Protein AF-A0A7W1KXT6-F1 (afdb_monomer)

pLDDT: mean 88.24, std 9.86, range [53.06, 98.06]

Nearest PDB structures (foldseek):
  8eja-assembly1_B  TM=3.118E-01  e=6.419E+00  synthetic construct
  5i32-assembly1_A  TM=3.032E-01  e=9.026E+00  Arabidopsis thaliana

Foldseek 3Di:
DDPVVVLVCLLVDDLLVLLQQLLVCVVVVVVVSNVSNLVSADAPDPRDGPNVVLSVLLVVVVVVLLVLLVVLLVQLVVQCVVCVPDDDGDVSSLLSLQSNLLSLVLNQVVCVVSNHDSDPPCVVCVVVHHSVVVVVSNVVSVVRHDDLVSSQVVCCVPPVDNPDDGSLRSSVVSCVSSVHDDD

Secondary structure (DSSP, 8-state):
--HHHHHTTGGGS-HHHHHHHHHHHHHTT-HHHHHHHHHHS-BSSSS-BTTHHHHHHHHHHHHHHHHHHHHHHHHHHHHHHH-TTSSS--HHHHHHHHHHHHHHHHHHHHHHHTT--S-SHHHHHHHHS-HHHHHHHHHHHHHHPPPHHHHHHHHHHHHS---PPPHHHHHHHHHHHTTPPP-

Solvent-accessible surface area (backbone atoms only — not comparable to full-atom values): 10170 Å² total; per-residue (Å²): 133,65,67,76,69,58,60,68,49,51,58,74,47,54,60,57,57,47,42,21,50,42,54,56,23,59,74,70,67,36,62,69,55,38,52,50,48,55,71,40,39,64,58,79,53,101,83,44,39,65,37,49,65,58,51,52,50,52,50,54,50,52,52,52,52,51,53,52,40,50,50,25,54,50,50,23,55,52,45,54,65,76,46,78,88,51,96,67,81,48,70,70,22,24,43,25,20,27,54,31,47,38,60,52,51,23,52,38,54,55,22,59,77,48,57,37,70,81,59,67,57,50,63,53,27,57,74,78,50,57,44,66,57,53,54,54,46,52,55,52,30,64,74,56,30,42,53,74,67,53,44,40,52,50,38,35,73,76,69,74,44,70,91,66,81,49,52,66,53,50,34,48,49,54,31,58,76,68,71,46,85,88,129

Structure (mmCIF, N/CA/C/O backbone):
data_AF-A0A7W1KXT6-F1
#
_entry.id   AF-A0A7W1KXT6-F1
#
loop_
_atom_site.group_PDB
_atom_site.id
_atom_site.type_symbol
_atom_site.label_atom_id
_atom_site.label_alt_id
_atom_site.label_comp_id
_atom_site.label_asym_id
_atom_site.label_entity_id
_atom_site.label_seq_id
_atom_site.pdbx_PDB_ins_code
_atom_site.Cartn_x
_atom_site.Cartn_y
_atom_site.Cartn_z
_atom_site.occupancy
_atom_site.B_iso_or_equiv
_atom_site.auth_seq_id
_atom_site.auth_comp_id
_atom_site.auth_asym_id
_atom_site.auth_atom_id
_atom_site.pdbx_PDB_model_num
ATOM 1 N N . MET A 1 1 ? -29.749 -11.080 12.249 1.00 53.06 1 MET A N 1
ATOM 2 C CA . MET A 1 1 ? -28.621 -11.152 13.207 1.00 53.06 1 MET A CA 1
ATOM 3 C C . MET A 1 1 ? -28.725 -9.949 14.143 1.00 53.06 1 MET A C 1
ATOM 5 O O . MET A 1 1 ? -28.995 -8.861 13.655 1.00 53.06 1 MET A O 1
ATOM 9 N N . ASN A 1 2 ? -28.657 -10.128 15.466 1.00 71.50 2 ASN A N 1
ATOM 10 C CA . ASN A 1 2 ? -28.937 -9.049 16.426 1.00 71.50 2 ASN A CA 1
ATOM 11 C C . ASN A 1 2 ? -27.693 -8.159 16.611 1.00 71.50 2 ASN A C 1
ATOM 13 O O . ASN A 1 2 ? -26.743 -8.567 17.268 1.00 71.50 2 ASN A O 1
ATOM 17 N N . LEU A 1 3 ? -27.696 -6.944 16.051 1.00 65.75 3 LEU A N 1
ATOM 18 C CA . LEU A 1 3 ? -26.563 -6.002 16.119 1.00 65.75 3 LEU A CA 1
ATOM 19 C C . LEU A 1 3 ? -26.078 -5.747 17.558 1.00 65.75 3 LEU A C 1
ATOM 21 O O . LEU A 1 3 ? -24.879 -5.656 17.808 1.00 65.75 3 LEU A O 1
ATOM 25 N N . LYS A 1 4 ? -26.996 -5.743 18.533 1.00 69.31 4 LYS A N 1
ATOM 26 C CA . LYS A 1 4 ? -26.660 -5.548 19.951 1.00 69.31 4 LYS A CA 1
ATOM 27 C C . LYS A 1 4 ? -25.867 -6.709 20.556 1.00 69.31 4 LYS A C 1
ATOM 29 O O . LYS A 1 4 ? -25.193 -6.504 21.560 1.00 69.31 4 LYS A O 1
ATOM 34 N N . SER A 1 5 ? -25.960 -7.927 20.009 1.00 71.31 5 SER A N 1
ATOM 35 C CA . SER A 1 5 ? -25.165 -9.058 20.508 1.00 71.31 5 SER A CA 1
ATOM 36 C C . SER A 1 5 ? -23.729 -9.022 19.991 1.00 71.31 5 SER A C 1
ATOM 38 O O . SER A 1 5 ? -22.839 -9.470 20.698 1.00 71.31 5 SER A O 1
ATOM 40 N N . ILE A 1 6 ? -23.503 -8.464 18.797 1.00 74.31 6 ILE A N 1
ATOM 41 C CA . ILE A 1 6 ? -22.170 -8.336 18.187 1.00 74.31 6 ILE A CA 1
ATOM 42 C C . ILE A 1 6 ? -21.360 -7.242 18.895 1.00 74.31 6 ILE A C 1
ATOM 44 O O . ILE A 1 6 ? -20.210 -7.464 19.260 1.00 74.31 6 ILE A O 1
ATOM 48 N N . GLN A 1 7 ? -21.986 -6.094 19.175 1.00 78.75 7 GLN A N 1
ATOM 49 C CA . GLN A 1 7 ? -21.327 -4.938 19.800 1.00 78.75 7 GLN A CA 1
ATOM 50 C C . GLN A 1 7 ? -20.737 -5.234 21.188 1.00 78.75 7 GLN A C 1
ATOM 52 O O . GLN A 1 7 ? -19.751 -4.618 21.585 1.00 78.75 7 GLN A O 1
ATOM 57 N N . LYS A 1 8 ? -21.300 -6.204 21.922 1.00 79.19 8 LYS A N 1
ATOM 58 C CA . LYS A 1 8 ? -20.783 -6.629 23.235 1.00 79.19 8 LYS A CA 1
ATOM 59 C C . LYS A 1 8 ? -19.378 -7.226 23.167 1.00 79.19 8 LYS A C 1
ATOM 61 O O . LYS A 1 8 ? -18.686 -7.220 24.178 1.00 79.19 8 LYS A O 1
ATOM 66 N N . ASN A 1 9 ? -18.967 -7.716 22.001 1.00 89.69 9 ASN A N 1
ATOM 67 C CA . ASN A 1 9 ? -17.681 -8.382 21.831 1.00 89.69 9 ASN A CA 1
ATOM 68 C C . ASN A 1 9 ? -16.560 -7.407 21.439 1.00 89.69 9 ASN A C 1
ATOM 70 O O . ASN A 1 9 ? -15.394 -7.775 21.516 1.00 89.69 9 ASN A O 1
ATOM 74 N N . TYR A 1 10 ? -16.865 -6.156 21.066 1.00 91.94 10 TYR A N 1
ATOM 75 C CA . TYR A 1 10 ? -15.841 -5.191 20.634 1.00 91.94 10 TYR A CA 1
ATOM 76 C C . TYR A 1 10 ? -14.813 -4.854 21.727 1.00 91.94 10 TYR A C 1
ATOM 78 O O . TYR A 1 10 ? -13.651 -4.583 21.425 1.00 91.94 10 TYR A O 1
ATOM 86 N N . SER A 1 11 ? -15.213 -4.919 22.998 1.00 89.88 11 SER A N 1
ATOM 87 C CA . SER A 1 11 ? -14.313 -4.717 24.139 1.00 89.88 11 SER A CA 1
ATOM 88 C C . SER A 1 11 ? -13.326 -5.870 24.349 1.00 89.88 11 SER A C 1
ATOM 90 O O . SER A 1 11 ? -12.316 -5.684 25.020 1.00 89.88 11 SER A O 1
ATOM 92 N N . GLN A 1 12 ? -13.603 -7.049 23.783 1.00 93.44 12 GLN A N 1
ATOM 93 C CA . GLN A 1 12 ? -12.743 -8.235 23.870 1.00 93.44 12 GLN A CA 1
ATOM 94 C C . GLN A 1 12 ? -11.712 -8.303 22.742 1.00 93.44 12 GLN A C 1
ATOM 96 O O . GLN A 1 12 ? -10.770 -9.085 22.826 1.00 93.44 12 GLN A O 1
ATOM 101 N N . LEU A 1 13 ? -11.896 -7.498 21.695 1.00 94.25 13 LEU A N 1
ATOM 102 C CA . LEU A 1 13 ? -10.959 -7.417 20.584 1.00 94.25 13 LEU A CA 1
ATOM 103 C C .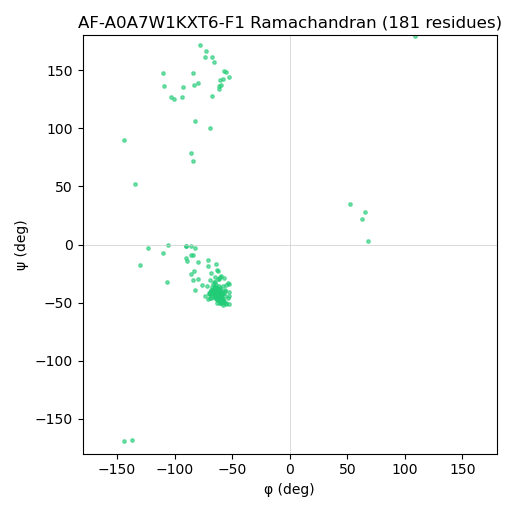 LEU A 1 13 ? -9.616 -6.838 21.049 1.00 94.25 13 LEU A C 1
ATOM 105 O O . LEU A 1 13 ? -9.519 -6.109 22.039 1.00 94.25 13 LEU A O 1
ATOM 109 N N . THR A 1 14 ? -8.560 -7.127 20.311 1.00 93.94 14 THR A N 1
ATOM 110 C CA . THR A 1 14 ? -7.288 -6.412 20.410 1.00 93.94 14 THR A CA 1
ATOM 111 C C . THR A 1 14 ? -7.409 -5.015 19.790 1.00 93.94 14 THR A C 1
ATOM 113 O O . THR A 1 14 ? -8.359 -4.706 19.065 1.00 93.94 14 THR A O 1
ATOM 116 N N . MET A 1 15 ? -6.428 -4.149 20.056 1.00 93.81 15 MET A N 1
ATOM 117 C CA . MET A 1 15 ? -6.360 -2.816 19.444 1.00 93.81 15 MET A CA 1
ATOM 118 C C . MET A 1 15 ? -6.350 -2.895 17.906 1.00 93.81 15 MET A C 1
ATOM 120 O O . MET A 1 15 ? -7.049 -2.125 17.252 1.00 93.81 15 MET A O 1
ATOM 124 N N . LEU A 1 16 ? -5.600 -3.843 17.329 1.00 92.81 16 LEU A N 1
ATOM 125 C CA . LEU A 1 16 ? -5.486 -4.009 15.875 1.00 92.81 16 LEU A CA 1
ATOM 126 C C . LEU A 1 16 ? -6.787 -4.512 15.243 1.00 92.81 16 LEU A C 1
ATOM 128 O O . LEU A 1 16 ? -7.205 -3.994 14.212 1.00 92.81 16 LEU A O 1
ATOM 132 N N . GLU A 1 17 ? -7.474 -5.460 15.882 1.00 94.06 17 GLU A N 1
ATOM 133 C CA . GLU A 1 17 ? -8.778 -5.938 15.405 1.00 94.06 17 GLU A CA 1
ATOM 134 C C . GLU A 1 17 ? -9.835 -4.829 15.443 1.00 94.06 17 GLU A C 1
ATOM 136 O O . GLU A 1 17 ? -10.613 -4.690 14.499 1.00 94.06 17 GLU A O 1
ATOM 141 N N . ARG A 1 18 ? -9.845 -3.994 16.493 1.00 94.56 18 ARG A N 1
ATOM 142 C CA . ARG A 1 18 ? -10.717 -2.809 16.545 1.00 94.56 18 ARG A CA 1
ATOM 143 C C . ARG A 1 18 ? -10.386 -1.802 15.455 1.00 94.56 18 ARG A C 1
ATOM 145 O O . ARG A 1 18 ? -11.305 -1.263 14.846 1.00 94.56 18 ARG A O 1
ATOM 152 N N . LEU A 1 19 ? -9.099 -1.555 15.212 1.00 93.25 19 LEU A N 1
ATOM 153 C CA . LEU A 1 19 ? -8.642 -0.651 14.163 1.00 93.25 19 LEU A CA 1
ATOM 154 C C . LEU A 1 19 ? -9.107 -1.133 12.787 1.00 93.25 19 LEU A C 1
ATOM 156 O O . LEU A 1 19 ? -9.713 -0.362 12.045 1.00 93.25 19 LEU A O 1
ATOM 160 N N . SER A 1 20 ? -8.868 -2.408 12.472 1.00 93.12 20 SER A N 1
ATOM 161 C CA . SER A 1 20 ? -9.343 -3.047 11.244 1.00 93.12 20 SER A CA 1
ATOM 162 C C . SER A 1 20 ? -10.860 -2.902 11.116 1.00 93.12 20 SER A C 1
ATOM 164 O O . SER A 1 20 ? -11.354 -2.390 10.111 1.00 93.12 20 SER A O 1
ATOM 166 N N . LEU A 1 21 ? -11.615 -3.256 12.159 1.00 93.00 21 LEU A N 1
ATOM 167 C CA . LEU A 1 21 ? -13.072 -3.165 12.135 1.00 93.00 21 LEU A CA 1
ATOM 168 C C . LEU A 1 21 ? -13.563 -1.723 11.923 1.00 93.00 21 LEU A C 1
ATOM 170 O O . LEU A 1 21 ? -14.490 -1.503 11.143 1.00 93.00 21 LEU A O 1
ATOM 174 N N . ALA A 1 22 ? -12.920 -0.742 12.563 1.00 92.00 22 ALA A N 1
ATOM 175 C CA . ALA A 1 22 ? -13.219 0.673 12.371 1.00 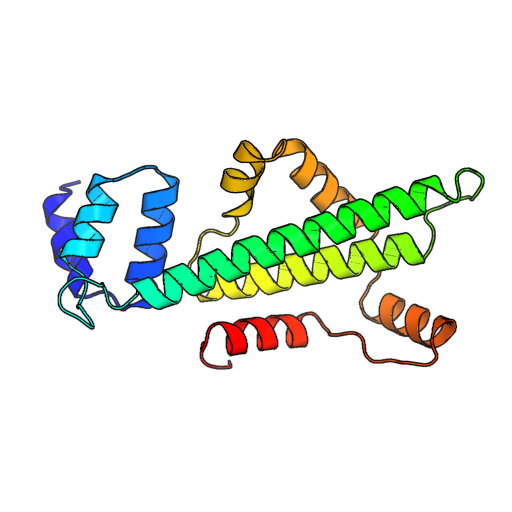92.00 22 ALA A CA 1
ATOM 176 C C . ALA A 1 22 ? -12.940 1.118 10.926 1.00 92.00 22 ALA A C 1
ATOM 178 O O . ALA A 1 22 ? -13.776 1.794 10.328 1.00 92.00 22 ALA A O 1
ATOM 179 N N . ASP A 1 23 ? -11.817 0.696 10.337 1.00 91.06 23 ASP A N 1
ATOM 180 C CA . ASP A 1 23 ? -11.483 0.972 8.935 1.00 91.06 23 ASP A CA 1
ATOM 181 C C . ASP A 1 23 ? -12.542 0.403 7.975 1.00 91.06 23 ASP A C 1
ATOM 183 O O . ASP A 1 23 ? -12.988 1.101 7.060 1.00 91.06 23 ASP A O 1
ATOM 187 N N . HIS A 1 24 ? -13.007 -0.828 8.208 1.00 90.38 24 HIS A N 1
ATOM 188 C CA . HIS A 1 24 ? -14.080 -1.452 7.423 1.00 90.38 24 HIS A CA 1
ATOM 189 C C . HIS A 1 24 ? -15.442 -0.772 7.618 1.00 90.38 24 HIS A C 1
ATOM 191 O O . HIS A 1 24 ? -16.206 -0.656 6.660 1.00 90.38 24 HIS A O 1
ATOM 197 N N . ALA A 1 25 ? -15.761 -0.297 8.823 1.00 91.44 25 ALA A N 1
ATOM 198 C CA . ALA A 1 25 ? -16.999 0.437 9.085 1.00 91.44 25 ALA A CA 1
ATOM 199 C C . ALA A 1 25 ? -17.016 1.802 8.368 1.00 91.44 25 ALA A C 1
ATOM 201 O O . ALA A 1 25 ? -18.026 2.171 7.763 1.00 91.44 25 ALA A O 1
ATOM 202 N N . VAL A 1 26 ? -15.874 2.505 8.337 1.00 88.62 26 VAL A N 1
ATOM 203 C CA . VAL A 1 26 ? -15.682 3.738 7.545 1.00 88.62 26 VAL A CA 1
ATOM 204 C C . VAL A 1 26 ? -15.921 3.483 6.055 1.00 88.62 26 VAL A C 1
ATOM 206 O O . VAL A 1 26 ? -16.580 4.285 5.398 1.00 88.62 26 VAL A O 1
ATOM 209 N N . ALA A 1 27 ? -15.469 2.343 5.522 1.00 84.69 27 ALA A N 1
ATOM 210 C CA . ALA A 1 27 ? -15.723 1.941 4.131 1.00 84.69 27 ALA A CA 1
ATOM 211 C C . ALA A 1 27 ? -17.200 1.975 3.747 1.00 84.69 27 ALA A C 1
ATOM 213 O O . ALA A 1 27 ? -17.569 2.405 2.657 1.00 84.69 27 ALA A O 1
ATOM 214 N N . ARG A 1 28 ? -18.028 1.455 4.654 1.00 88.81 28 ARG A N 1
ATOM 215 C CA . ARG A 1 28 ? -19.461 1.252 4.455 1.00 88.81 28 ARG A CA 1
ATOM 216 C C . ARG A 1 28 ? -20.277 2.496 4.797 1.00 88.81 28 ARG A C 1
ATOM 218 O O . ARG A 1 28 ? -21.496 2.454 4.665 1.00 88.81 28 ARG A O 1
ATOM 225 N N . ASN A 1 29 ? -19.626 3.574 5.245 1.00 88.50 29 ASN A N 1
ATOM 226 C CA . ASN A 1 29 ? -20.272 4.724 5.873 1.00 88.50 29 ASN A CA 1
ATOM 227 C C . ASN A 1 29 ? -21.195 4.308 7.042 1.00 88.50 29 ASN A C 1
ATOM 229 O O . ASN A 1 29 ? -22.240 4.918 7.264 1.00 88.50 29 ASN A O 1
ATOM 233 N N . ASP A 1 30 ? -20.831 3.259 7.793 1.00 92.62 30 ASP A N 1
ATOM 234 C CA . ASP A 1 30 ? -21.614 2.794 8.944 1.00 92.62 30 ASP A CA 1
ATOM 235 C C . ASP A 1 30 ? -21.223 3.570 10.207 1.00 92.62 30 ASP A C 1
ATOM 237 O O . ASP A 1 30 ? -20.485 3.100 11.076 1.00 92.62 30 ASP A O 1
ATOM 241 N N . GLU A 1 31 ? -21.737 4.794 10.323 1.00 94.31 31 GLU A N 1
ATOM 242 C CA . GLU A 1 31 ? -21.498 5.635 11.500 1.00 94.31 31 GLU A CA 1
ATOM 243 C C . GLU A 1 31 ? -21.942 4.980 12.813 1.00 94.31 31 GLU A C 1
ATOM 245 O O . GLU A 1 31 ? -21.418 5.298 13.884 1.00 94.31 31 GLU A O 1
ATOM 250 N N . SER A 1 32 ? -22.951 4.107 12.757 1.00 93.62 32 SER A N 1
ATOM 251 C CA . SER A 1 32 ? -23.482 3.448 13.946 1.00 93.62 32 SER A CA 1
ATOM 252 C C . SER A 1 32 ? -22.479 2.444 14.506 1.00 93.62 32 SER A C 1
ATOM 254 O O . SER A 1 32 ? -22.238 2.425 15.716 1.00 93.62 32 SER A O 1
ATOM 256 N N . GLU A 1 33 ? -21.836 1.680 13.626 1.00 93.62 33 GLU A N 1
ATOM 257 C CA . GLU A 1 33 ? -20.779 0.744 13.974 1.00 93.62 33 GLU A CA 1
ATOM 258 C C . GLU A 1 33 ? -19.511 1.479 14.416 1.00 93.62 33 GLU A C 1
ATOM 260 O O . GLU A 1 33 ? -18.961 1.143 15.463 1.00 93.62 33 GLU A O 1
ATOM 265 N N . ILE A 1 34 ? -19.115 2.553 13.721 1.00 92.25 34 ILE A N 1
ATOM 266 C CA . ILE A 1 34 ? -17.979 3.398 14.131 1.00 92.25 34 ILE A CA 1
ATOM 267 C C . ILE A 1 34 ? -18.177 3.909 15.564 1.00 92.25 34 ILE A C 1
ATOM 269 O O . ILE A 1 34 ? -17.298 3.744 16.413 1.00 92.25 34 ILE A O 1
ATOM 273 N N . ARG A 1 35 ? -19.349 4.485 15.872 1.00 93.19 35 ARG A N 1
ATOM 274 C CA . ARG A 1 35 ? -19.668 4.973 17.225 1.00 93.19 35 ARG A CA 1
ATOM 275 C C . ARG A 1 35 ? -19.648 3.848 18.259 1.00 93.19 35 ARG A C 1
ATOM 277 O O . ARG A 1 35 ? -19.165 4.063 19.370 1.00 93.19 35 ARG A O 1
ATOM 284 N N . ALA A 1 36 ? -20.146 2.662 17.911 1.00 93.56 36 ALA A N 1
ATOM 285 C CA . ALA A 1 36 ? -20.142 1.508 18.806 1.00 93.56 36 ALA A CA 1
ATOM 286 C C . ALA A 1 36 ? -18.719 1.003 19.101 1.00 93.56 36 ALA A C 1
ATOM 288 O O . ALA A 1 36 ? -18.410 0.713 20.256 1.00 93.56 36 ALA A O 1
ATOM 289 N N . ILE A 1 37 ? -17.844 0.951 18.092 1.00 94.38 37 ILE A N 1
ATOM 290 C CA . ILE A 1 37 ? -16.434 0.574 18.257 1.00 94.38 37 ILE A CA 1
ATOM 291 C C . ILE A 1 37 ? -15.725 1.591 19.151 1.00 94.38 37 ILE A C 1
ATOM 293 O O . ILE A 1 37 ? -15.135 1.202 20.157 1.00 94.38 37 ILE A O 1
ATOM 297 N N . ILE A 1 38 ? -15.851 2.889 18.855 1.00 92.56 38 ILE A N 1
ATOM 298 C CA . ILE A 1 38 ? -15.253 3.971 19.656 1.00 92.56 38 ILE A CA 1
ATOM 299 C C . ILE A 1 38 ? -15.715 3.891 21.117 1.00 92.56 38 ILE A C 1
ATOM 301 O O . ILE A 1 38 ? -14.901 4.015 22.031 1.00 92.56 38 ILE A O 1
ATOM 305 N N . ALA A 1 39 ? -17.009 3.659 21.355 1.00 92.00 39 ALA A N 1
ATOM 306 C CA . ALA A 1 39 ? -17.562 3.561 22.703 1.00 92.00 39 ALA A CA 1
ATOM 307 C C . ALA A 1 39 ? -17.061 2.330 23.477 1.00 92.00 39 ALA A C 1
ATOM 309 O O . ALA A 1 39 ? -16.891 2.410 24.693 1.00 92.00 39 ALA A O 1
ATOM 310 N N . ALA A 1 40 ? -16.829 1.209 22.789 1.00 92.75 40 ALA A N 1
ATOM 311 C CA . ALA A 1 40 ? -16.359 -0.040 23.388 1.00 92.75 40 ALA A CA 1
ATOM 312 C C . ALA A 1 40 ? -14.829 -0.125 23.537 1.00 92.75 40 ALA A C 1
ATOM 314 O O . ALA A 1 40 ? -14.328 -1.061 24.162 1.00 92.75 40 ALA A O 1
ATOM 315 N N . SER A 1 41 ? -14.089 0.819 22.954 1.00 93.56 41 SER A N 1
ATOM 316 C CA . SER A 1 41 ? -12.627 0.798 22.941 1.00 93.56 41 SER A CA 1
ATOM 317 C C . SER A 1 41 ? -12.035 1.286 24.264 1.00 93.56 41 SER A C 1
ATOM 319 O O . SER A 1 41 ? -12.507 2.291 24.808 1.00 93.56 41 SER A O 1
ATOM 321 N N . PRO A 1 42 ? -10.968 0.639 24.770 1.00 93.12 42 PRO A N 1
ATOM 322 C CA . PRO A 1 42 ? -10.142 1.205 25.826 1.00 93.12 42 PRO A CA 1
ATOM 323 C C . PRO A 1 42 ? -9.667 2.604 25.436 1.00 93.12 42 PRO A C 1
ATOM 325 O O . PRO A 1 42 ? -9.389 2.870 24.265 1.00 93.12 42 PRO A O 1
ATOM 328 N N . ARG A 1 43 ? -9.572 3.502 26.416 1.00 92.94 43 ARG A N 1
ATOM 329 C CA . ARG A 1 43 ? -9.101 4.868 26.184 1.00 92.94 43 ARG A CA 1
ATOM 330 C C . ARG A 1 43 ? -7.723 5.069 26.788 1.00 92.94 43 ARG A C 1
ATOM 332 O O . ARG A 1 43 ? -7.485 4.665 27.923 1.00 92.94 43 ARG A O 1
ATOM 339 N N . VAL A 1 44 ? -6.843 5.728 26.041 1.00 89.31 44 VAL A N 1
ATOM 340 C CA . VAL A 1 44 ? -5.505 6.120 26.521 1.00 89.31 44 VAL A CA 1
ATOM 341 C C . VAL A 1 44 ? -5.563 7.462 27.258 1.00 89.31 44 VAL A C 1
ATOM 343 O O . VAL A 1 44 ? -4.762 7.724 28.150 1.00 89.31 44 VAL A O 1
ATOM 346 N N . CYS A 1 45 ? -6.554 8.299 26.941 1.00 88.12 45 CYS A N 1
ATOM 347 C CA . CYS A 1 45 ? -6.845 9.545 27.647 1.00 88.12 45 CYS A CA 1
ATOM 348 C C . CYS A 1 45 ? -8.361 9.707 27.861 1.00 88.12 45 CYS A C 1
ATOM 350 O O . CYS A 1 45 ? -9.129 8.770 27.659 1.00 88.12 45 CYS A O 1
ATOM 352 N N . TYR A 1 46 ? -8.832 10.886 28.276 1.00 84.25 46 TYR A N 1
ATOM 353 C CA . TYR A 1 46 ? -10.254 11.072 28.597 1.00 84.25 46 TYR A CA 1
ATOM 354 C C . TYR A 1 46 ? -11.198 10.806 27.400 1.00 84.25 46 TYR A C 1
ATOM 356 O O . TYR A 1 46 ? -12.344 10.394 27.604 1.00 84.25 46 TYR A O 1
ATOM 364 N N . SER A 1 47 ? -10.730 11.006 26.163 1.00 84.50 47 SER A N 1
ATOM 365 C CA . SER A 1 47 ? -11.567 11.011 24.953 1.00 84.50 47 SER A CA 1
ATOM 366 C C . SER A 1 47 ? -11.073 10.133 23.803 1.00 84.50 47 SER A C 1
ATOM 368 O O . SER A 1 47 ? -11.876 9.822 22.926 1.00 84.50 47 SER A O 1
ATOM 370 N N . GLN A 1 48 ? -9.806 9.714 23.787 1.00 89.62 48 GLN A N 1
ATOM 371 C CA . GLN A 1 48 ? -9.226 9.026 22.630 1.00 89.62 48 GLN A CA 1
ATOM 372 C C . GLN A 1 48 ? -9.163 7.505 22.833 1.00 89.62 48 GLN A C 1
ATOM 374 O O . GLN A 1 48 ? -8.562 7.052 23.816 1.00 89.62 48 GLN A O 1
ATOM 379 N N . PRO A 1 49 ? -9.748 6.716 21.908 1.00 92.06 49 PRO A N 1
ATOM 380 C CA . PRO A 1 49 ? -9.524 5.277 21.821 1.00 92.06 49 PRO A CA 1
ATOM 381 C C . PRO A 1 49 ? -8.044 4.929 21.650 1.00 92.06 49 PRO A C 1
ATOM 383 O O . PRO A 1 49 ? -7.293 5.669 21.015 1.00 92.06 49 PRO A O 1
ATOM 386 N N . ASP A 1 50 ? -7.649 3.772 22.166 1.00 91.00 50 ASP A N 1
ATOM 387 C CA . ASP A 1 50 ? -6.291 3.228 22.087 1.00 91.00 50 ASP A CA 1
ATOM 388 C C . ASP A 1 50 ? -5.730 3.106 20.665 1.0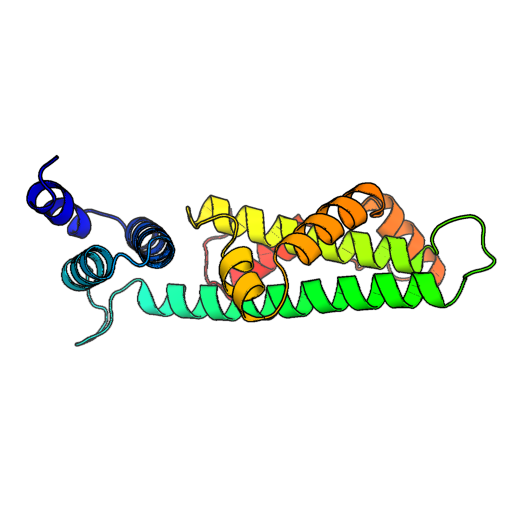0 91.00 50 ASP A C 1
ATOM 390 O O . ASP A 1 50 ? -4.550 3.364 20.442 1.00 91.00 50 ASP A O 1
ATOM 394 N N . TYR A 1 51 ? -6.579 2.789 19.692 1.00 90.00 51 TYR A N 1
ATOM 395 C CA . TYR A 1 51 ? -6.172 2.622 18.300 1.00 90.00 51 TYR A CA 1
ATOM 396 C C . TYR A 1 51 ? -6.086 3.932 17.494 1.00 90.00 51 TYR A C 1
ATOM 398 O O . TYR A 1 51 ? -5.620 3.903 16.353 1.00 90.00 51 TYR A O 1
ATOM 406 N N . LEU A 1 52 ? -6.545 5.072 18.032 1.00 89.25 52 LEU A N 1
ATOM 407 C CA . LEU A 1 52 ? -6.742 6.295 17.240 1.00 89.25 52 LEU A CA 1
ATOM 408 C C . LEU A 1 52 ? -5.427 6.869 16.694 1.00 89.25 52 LEU A C 1
ATOM 410 O O . LEU A 1 52 ? -5.367 7.225 15.523 1.00 89.25 52 LEU A O 1
ATOM 414 N N . VAL A 1 53 ? -4.364 6.896 17.503 1.00 90.31 53 VAL A N 1
ATOM 415 C CA . VAL A 1 53 ? -3.047 7.408 17.075 1.00 90.31 53 VAL A CA 1
ATOM 416 C C . VAL A 1 53 ? -2.484 6.572 15.924 1.00 90.31 53 VAL A C 1
ATOM 418 O O . VAL A 1 53 ? -2.016 7.108 14.922 1.00 90.31 53 VAL A O 1
ATOM 421 N N . LEU A 1 54 ? -2.579 5.242 16.025 1.00 91.19 54 LEU A N 1
ATOM 422 C CA . LEU A 1 54 ? -2.146 4.353 14.949 1.00 91.19 54 LEU A CA 1
ATOM 423 C C . LEU A 1 54 ? -3.005 4.547 13.691 1.00 91.19 54 LEU A C 1
ATOM 425 O O . LEU A 1 54 ? -2.476 4.558 12.583 1.00 91.19 54 LEU A O 1
ATOM 429 N N . PHE A 1 55 ? -4.314 4.752 13.850 1.00 90.44 55 PHE A N 1
ATOM 430 C CA . PHE A 1 55 ? -5.215 5.048 12.738 1.00 90.44 55 PHE A CA 1
ATOM 431 C C . PHE A 1 55 ? -4.845 6.359 12.019 1.00 90.44 55 PHE A C 1
ATOM 433 O O . PHE A 1 55 ? -4.831 6.402 10.788 1.00 90.44 55 PHE A O 1
ATOM 440 N N . GLU A 1 56 ? -4.490 7.416 12.753 1.00 90.19 56 GLU A N 1
ATOM 441 C CA . GLU A 1 56 ? -4.011 8.689 12.192 1.00 90.19 56 GLU A CA 1
ATOM 442 C C . GLU A 1 56 ? -2.677 8.534 11.446 1.00 90.19 56 GLU A C 1
ATOM 444 O O . GLU A 1 56 ? -2.537 9.035 10.325 1.00 90.19 56 GLU A O 1
ATOM 449 N N . ASN A 1 57 ? -1.726 7.784 12.012 1.00 91.44 57 ASN A N 1
ATOM 450 C CA . ASN A 1 57 ? -0.445 7.486 11.365 1.00 91.44 57 ASN A CA 1
ATOM 451 C C . ASN A 1 57 ? -0.639 6.685 10.072 1.00 91.44 57 ASN A C 1
ATOM 453 O O . ASN A 1 57 ? -0.066 7.029 9.039 1.00 91.44 57 ASN A O 1
ATOM 457 N N . ILE A 1 58 ? -1.502 5.664 10.102 1.00 91.25 58 ILE A N 1
ATOM 458 C CA . ILE A 1 58 ? -1.881 4.875 8.924 1.00 91.25 58 ILE A CA 1
ATOM 459 C C . ILE A 1 58 ? -2.484 5.777 7.848 1.00 91.25 58 ILE A C 1
ATOM 461 O O . ILE A 1 58 ? -2.094 5.680 6.688 1.00 91.25 58 ILE A O 1
ATOM 465 N N . ASN A 1 59 ? -3.407 6.674 8.201 1.00 87.75 59 ASN A N 1
ATOM 466 C CA . ASN A 1 59 ? -4.003 7.587 7.225 1.00 87.75 59 ASN A CA 1
ATOM 467 C C . ASN A 1 59 ? -2.985 8.575 6.653 1.00 87.75 59 ASN A C 1
ATOM 469 O O . ASN A 1 59 ? -2.968 8.789 5.443 1.00 87.75 59 ASN A O 1
ATOM 473 N N . SER A 1 60 ? -2.098 9.119 7.484 1.00 89.50 60 SER A N 1
ATOM 474 C CA . SER A 1 60 ? -1.022 10.005 7.025 1.00 89.50 60 SER A CA 1
ATOM 475 C C . SER A 1 60 ? -0.095 9.283 6.046 1.00 89.50 60 SER A C 1
ATOM 477 O O . SER A 1 60 ? 0.170 9.786 4.954 1.00 89.50 60 SER A O 1
ATOM 479 N N . PHE A 1 61 ? 0.319 8.057 6.382 1.00 90.56 61 PHE A N 1
ATOM 480 C CA . PHE A 1 61 ? 1.132 7.229 5.500 1.00 90.56 61 PHE A CA 1
ATOM 481 C C . PHE A 1 61 ? 0.403 6.899 4.191 1.00 90.56 61 PHE A C 1
ATOM 483 O O . PHE A 1 61 ? 0.985 7.034 3.118 1.00 90.56 61 PHE A O 1
ATOM 490 N N . ARG A 1 62 ? -0.887 6.536 4.249 1.00 87.06 62 ARG A N 1
ATOM 491 C CA . ARG A 1 62 ? -1.726 6.290 3.061 1.00 87.06 62 ARG A CA 1
ATOM 492 C C . ARG A 1 62 ? -1.707 7.479 2.099 1.00 87.06 62 ARG A C 1
ATOM 494 O O . ARG A 1 62 ? -1.528 7.273 0.900 1.00 87.06 62 ARG A O 1
ATOM 501 N N . PHE A 1 63 ? -1.861 8.706 2.604 1.00 86.38 63 PHE A N 1
ATOM 502 C CA . PHE A 1 63 ? -1.795 9.915 1.777 1.00 86.38 63 PHE A CA 1
ATOM 503 C C . PHE A 1 63 ? -0.417 10.102 1.139 1.00 86.38 63 PHE A C 1
ATOM 505 O O . PHE A 1 63 ? -0.336 10.319 -0.070 1.00 86.38 63 PHE A O 1
ATOM 512 N N . CYS A 1 64 ? 0.660 9.968 1.916 1.00 90.50 64 CYS A N 1
ATOM 513 C CA . CYS A 1 64 ? 2.023 10.060 1.392 1.00 90.50 64 CYS A CA 1
ATOM 514 C C . CYS A 1 64 ? 2.296 8.994 0.321 1.00 90.50 64 CYS A C 1
ATOM 516 O O . CYS A 1 64 ? 2.785 9.324 -0.757 1.00 90.50 64 CYS A O 1
ATOM 518 N N . ASN A 1 65 ? 1.911 7.739 0.567 1.00 89.81 65 ASN A N 1
ATOM 519 C CA . ASN A 1 65 ? 2.083 6.648 -0.390 1.00 89.81 65 ASN A CA 1
ATOM 520 C C . ASN A 1 65 ? 1.304 6.902 -1.691 1.00 89.81 65 ASN A C 1
ATOM 522 O O . ASN A 1 65 ? 1.817 6.670 -2.785 1.00 89.81 65 ASN A O 1
ATOM 526 N N . LEU A 1 66 ? 0.078 7.429 -1.600 1.00 87.62 66 LEU A N 1
ATOM 527 C CA . LEU A 1 66 ? -0.696 7.801 -2.783 1.00 87.62 66 LEU A CA 1
ATOM 528 C C . LEU A 1 66 ? 0.001 8.901 -3.598 1.00 87.62 66 LEU A C 1
ATOM 530 O O . LEU A 1 66 ? 0.105 8.769 -4.816 1.00 87.62 66 LEU A O 1
ATOM 534 N N . ILE A 1 67 ? 0.509 9.952 -2.945 1.00 90.19 67 ILE A N 1
ATOM 535 C CA . ILE A 1 67 ? 1.264 11.027 -3.611 1.00 90.19 67 ILE A CA 1
ATOM 536 C C . ILE A 1 67 ? 2.499 10.456 -4.317 1.00 90.19 67 ILE A C 1
ATOM 538 O O . ILE A 1 67 ? 2.725 10.744 -5.493 1.00 90.19 67 ILE A O 1
ATOM 542 N N . THR A 1 68 ? 3.262 9.600 -3.636 1.00 92.38 68 THR A N 1
ATOM 543 C CA . THR A 1 68 ? 4.446 8.941 -4.197 1.00 92.38 68 THR A CA 1
ATOM 544 C C . THR A 1 68 ? 4.092 8.117 -5.436 1.00 92.38 68 THR A C 1
ATOM 546 O O . THR A 1 68 ? 4.693 8.298 -6.494 1.00 92.38 68 THR A O 1
ATOM 549 N N . ARG A 1 69 ? 3.051 7.283 -5.367 1.00 91.81 69 ARG A N 1
ATOM 550 C CA . ARG A 1 69 ? 2.588 6.471 -6.504 1.00 91.81 69 ARG A CA 1
ATOM 551 C C . ARG A 1 69 ? 2.126 7.322 -7.688 1.00 91.81 69 ARG A C 1
ATOM 553 O O . ARG A 1 69 ? 2.460 7.010 -8.831 1.00 91.81 69 ARG A O 1
ATOM 560 N N . LEU A 1 70 ? 1.409 8.417 -7.437 1.00 91.31 70 LEU A N 1
ATOM 561 C CA . LEU A 1 70 ? 1.017 9.368 -8.483 1.00 91.31 70 LEU A CA 1
ATOM 562 C C . LEU A 1 70 ? 2.236 10.023 -9.135 1.00 91.31 70 LEU A C 1
ATOM 564 O O . LEU A 1 70 ? 2.265 10.175 -10.355 1.00 91.31 70 LEU A O 1
ATOM 568 N N . SER A 1 71 ? 3.264 10.347 -8.348 1.00 95.12 71 SER A N 1
ATOM 569 C CA . SER A 1 71 ? 4.513 10.903 -8.872 1.00 95.12 71 SER A CA 1
ATOM 570 C C . SER A 1 71 ? 5.202 9.936 -9.841 1.00 95.12 71 SER A C 1
ATOM 572 O O . SER A 1 71 ? 5.634 10.357 -10.914 1.00 95.12 71 SER A O 1
ATOM 574 N N . TYR A 1 72 ? 5.205 8.633 -9.541 1.00 96.25 72 TYR A N 1
ATOM 575 C CA . TYR A 1 72 ? 5.749 7.615 -10.441 1.00 96.25 72 TYR A CA 1
ATOM 576 C C . TYR A 1 72 ? 4.911 7.445 -11.711 1.00 96.25 72 TYR A C 1
ATOM 578 O O . TYR A 1 72 ? 5.475 7.359 -12.799 1.00 96.25 72 TYR A O 1
ATOM 586 N N . ILE A 1 73 ? 3.575 7.481 -11.614 1.00 94.31 73 ILE A N 1
ATOM 587 C CA . ILE A 1 73 ? 2.693 7.479 -12.797 1.00 94.31 73 ILE A CA 1
ATOM 588 C C . ILE A 1 73 ? 2.991 8.683 -13.705 1.00 94.31 73 ILE A C 1
ATOM 590 O O . ILE A 1 73 ? 3.037 8.545 -14.934 1.00 94.31 73 ILE A O 1
ATOM 594 N N . MET A 1 74 ? 3.185 9.865 -13.114 1.00 94.62 74 MET A N 1
ATOM 595 C CA . MET A 1 74 ? 3.525 11.081 -13.853 1.00 94.62 74 MET A CA 1
ATOM 596 C C . MET A 1 74 ? 4.897 10.967 -14.520 1.00 94.62 74 MET A C 1
ATOM 598 O O . MET A 1 74 ? 5.007 11.265 -15.706 1.00 94.62 74 MET A O 1
ATOM 602 N N . GLN A 1 75 ? 5.916 10.492 -13.799 1.00 96.06 75 GLN A N 1
ATOM 603 C CA . GLN A 1 75 ? 7.261 10.269 -14.340 1.00 96.06 75 GLN A CA 1
ATOM 604 C C . GLN A 1 75 ? 7.247 9.267 -15.495 1.00 96.06 75 GLN A C 1
ATOM 606 O O . GLN A 1 75 ? 7.782 9.564 -16.557 1.00 96.06 75 GLN A O 1
ATOM 611 N N . PHE A 1 76 ? 6.576 8.124 -15.324 1.00 96.00 76 PHE A N 1
ATOM 612 C CA . PHE A 1 76 ? 6.392 7.135 -16.386 1.00 96.00 76 PHE A CA 1
ATOM 613 C C . PHE A 1 76 ? 5.799 7.778 -17.642 1.00 96.00 76 PHE A C 1
ATOM 615 O O . PHE A 1 76 ? 6.340 7.637 -18.736 1.00 96.00 76 PHE A O 1
ATOM 622 N N . SER A 1 77 ? 4.702 8.521 -17.474 1.00 93.94 77 SER A N 1
ATOM 623 C CA . SER A 1 77 ? 3.999 9.147 -18.595 1.00 93.94 77 SER A CA 1
ATOM 624 C C . SER A 1 77 ? 4.864 10.213 -19.272 1.00 93.94 77 SER A C 1
ATOM 626 O O . SER A 1 77 ? 4.882 10.282 -20.494 1.00 93.94 77 SER A O 1
ATOM 628 N N . LEU A 1 78 ? 5.625 10.996 -18.501 1.00 94.62 78 LEU A N 1
ATOM 629 C CA . LEU A 1 78 ? 6.565 11.980 -19.034 1.00 94.62 78 LEU A CA 1
ATOM 630 C C . LEU A 1 78 ? 7.678 11.315 -19.851 1.00 94.62 78 LEU A C 1
ATOM 632 O O . LEU A 1 78 ? 7.965 11.766 -20.953 1.00 94.62 78 LEU A O 1
ATOM 636 N N . PHE A 1 79 ? 8.280 10.236 -19.349 1.00 93.88 79 PHE A N 1
ATOM 637 C CA . PHE A 1 79 ? 9.336 9.530 -20.075 1.00 93.88 79 PHE A CA 1
ATOM 638 C C . PHE A 1 79 ? 8.833 8.901 -21.374 1.00 93.88 79 PHE A C 1
ATOM 640 O O . PHE A 1 79 ? 9.557 8.925 -22.363 1.00 93.88 79 PHE A O 1
ATOM 647 N N . CYS A 1 80 ? 7.589 8.419 -21.407 1.00 91.31 80 CYS A N 1
ATOM 648 C CA . CYS A 1 80 ? 6.978 7.917 -22.640 1.00 91.31 80 CYS A CA 1
ATOM 649 C C . CYS A 1 80 ? 6.776 9.011 -23.704 1.00 91.31 80 CYS A C 1
ATOM 651 O O . CYS A 1 80 ? 6.763 8.695 -24.885 1.00 91.31 80 CYS A O 1
ATOM 653 N N . LEU A 1 81 ? 6.610 10.279 -23.306 1.00 89.44 81 LEU A N 1
ATOM 654 C CA . LEU A 1 81 ? 6.400 11.402 -24.233 1.00 89.44 81 LEU A CA 1
ATOM 655 C C . LEU A 1 81 ? 7.700 11.961 -24.824 1.00 89.44 81 LEU A C 1
ATOM 657 O O . LEU A 1 81 ? 7.670 12.633 -25.846 1.00 89.44 81 LEU A O 1
ATOM 661 N N . VAL A 1 82 ? 8.839 11.756 -24.162 1.00 83.12 82 VAL A N 1
ATOM 662 C CA . VAL A 1 82 ? 10.120 12.355 -24.580 1.00 83.12 82 VAL A CA 1
ATOM 663 C C . VAL A 1 82 ? 10.773 11.582 -25.736 1.00 83.12 82 VAL A C 1
ATOM 665 O O . VAL A 1 82 ? 11.668 12.113 -26.386 1.00 83.12 82 VAL A O 1
ATOM 668 N N . ASP A 1 83 ? 10.324 10.357 -26.016 1.00 68.88 83 ASP A N 1
ATOM 669 C CA . ASP A 1 83 ? 10.982 9.430 -26.946 1.00 68.88 83 ASP A CA 1
ATOM 670 C C . ASP A 1 83 ? 9.957 8.782 -27.903 1.00 68.88 83 ASP A C 1
ATOM 672 O O . ASP A 1 83 ? 9.860 7.561 -27.999 1.00 68.88 83 ASP A O 1
ATOM 676 N N . GLU A 1 84 ? 9.138 9.608 -28.575 1.00 66.12 84 GLU A N 1
ATOM 677 C CA . GLU A 1 84 ? 8.045 9.143 -29.458 1.00 66.12 84 GLU A CA 1
ATOM 678 C C . GLU A 1 84 ? 8.535 8.324 -30.671 1.00 66.12 84 GLU A C 1
ATOM 680 O O . GLU A 1 84 ? 7.784 7.509 -31.203 1.00 66.12 84 GLU A O 1
ATOM 685 N N . ASP A 1 85 ? 9.796 8.500 -31.082 1.00 67.25 85 ASP A N 1
ATOM 686 C CA . ASP A 1 85 ? 10.389 7.850 -32.261 1.00 67.25 85 ASP A CA 1
ATOM 687 C C . ASP A 1 85 ? 11.065 6.498 -31.957 1.00 67.25 85 ASP A C 1
ATOM 689 O O . ASP A 1 85 ? 11.606 5.849 -32.859 1.00 67.25 85 ASP A O 1
ATOM 693 N N . ARG A 1 86 ? 11.082 6.055 -30.694 1.00 70.62 86 ARG A N 1
ATOM 694 C CA . ARG A 1 86 ? 11.803 4.844 -30.287 1.00 70.62 86 ARG A CA 1
ATOM 695 C C . ARG A 1 86 ? 10.909 3.610 -30.311 1.00 70.62 86 ARG A C 1
ATOM 697 O O . ARG A 1 86 ? 9.791 3.607 -29.803 1.00 70.62 86 ARG A O 1
ATOM 704 N N . GLU A 1 87 ? 11.434 2.512 -30.854 1.00 74.62 87 GLU A N 1
ATOM 705 C CA . GLU A 1 87 ? 10.795 1.203 -30.714 1.00 74.62 87 GLU A CA 1
ATOM 706 C C . GLU A 1 87 ? 10.893 0.738 -29.251 1.00 74.62 87 GLU A C 1
ATOM 708 O O . GLU A 1 87 ? 11.929 0.247 -28.802 1.00 74.62 87 GLU A O 1
ATOM 713 N N . GLY A 1 88 ? 9.802 0.909 -28.503 1.00 85.06 88 GLY A N 1
ATOM 714 C CA . GLY A 1 88 ? 9.655 0.425 -27.130 1.00 85.06 88 GLY A CA 1
ATOM 715 C C . GLY A 1 88 ? 9.676 1.520 -26.064 1.00 85.06 88 GLY A C 1
ATOM 716 O O . GLY A 1 88 ? 9.789 2.709 -26.344 1.00 85.06 88 GLY A O 1
ATOM 717 N N . LEU A 1 89 ? 9.525 1.101 -24.807 1.00 90.94 89 LEU A N 1
ATOM 718 C CA . LEU A 1 89 ? 9.506 2.008 -23.663 1.00 90.94 89 LEU A CA 1
ATOM 719 C C . LEU A 1 89 ? 10.936 2.349 -23.211 1.00 90.94 89 LEU A C 1
ATOM 721 O O . LEU A 1 89 ? 11.761 1.441 -23.096 1.00 90.94 89 LEU A O 1
ATOM 725 N N . PRO A 1 90 ? 11.235 3.619 -22.886 1.00 93.31 90 PRO A N 1
ATOM 726 C CA . PRO A 1 90 ? 12.524 3.990 -22.313 1.00 93.31 90 PRO A CA 1
ATOM 727 C C . PRO A 1 90 ? 12.779 3.292 -20.970 1.00 93.31 90 PRO A C 1
ATOM 729 O O . PRO A 1 90 ? 11.888 3.229 -20.123 1.00 93.31 90 PRO A O 1
ATOM 732 N N . ASP A 1 91 ? 14.019 2.865 -20.716 1.00 94.69 91 ASP A N 1
ATOM 733 C CA . ASP A 1 91 ? 14.410 2.213 -19.454 1.00 94.69 91 ASP A CA 1
ATOM 734 C C . ASP A 1 91 ? 14.049 3.040 -18.203 1.00 94.69 91 ASP A C 1
ATOM 736 O O . ASP A 1 91 ? 13.698 2.493 -17.159 1.00 94.69 91 ASP A O 1
ATOM 740 N N . CYS A 1 92 ? 14.090 4.374 -18.289 1.00 94.50 92 CYS A N 1
ATOM 741 C CA . CYS A 1 92 ? 13.666 5.250 -17.195 1.00 94.50 92 CYS A CA 1
ATOM 742 C C . CYS A 1 92 ? 12.159 5.156 -16.899 1.00 94.50 92 CYS A C 1
ATOM 744 O O . CYS A 1 92 ? 11.762 5.260 -15.737 1.00 94.50 92 CYS A O 1
ATOM 746 N N . ALA A 1 93 ? 11.323 4.909 -17.914 1.00 96.25 93 ALA A N 1
ATOM 747 C CA . ALA A 1 93 ? 9.906 4.621 -17.727 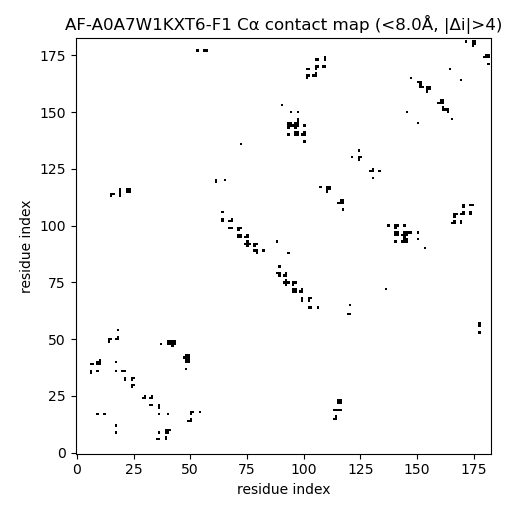1.00 96.25 93 ALA A CA 1
ATOM 748 C C . ALA A 1 93 ? 9.728 3.261 -17.037 1.00 96.25 93 ALA A C 1
ATOM 750 O O . ALA A 1 93 ? 9.007 3.169 -16.046 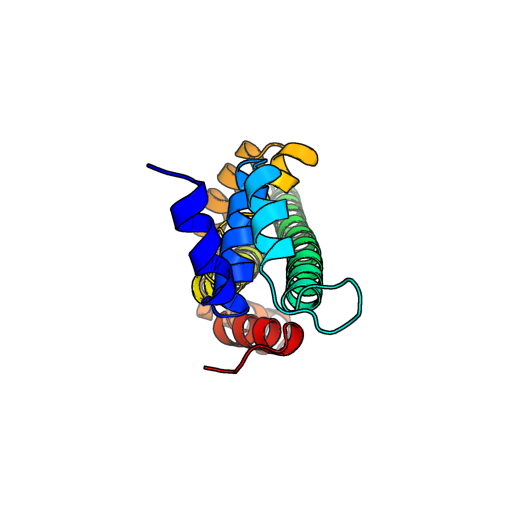1.00 96.25 93 ALA A O 1
ATOM 751 N N . LEU A 1 94 ? 10.449 2.228 -17.481 1.00 96.69 94 LEU A N 1
ATOM 752 C CA . LEU A 1 94 ? 10.409 0.893 -16.866 1.00 96.69 94 LEU A CA 1
ATOM 753 C C . LEU A 1 94 ? 10.858 0.922 -15.392 1.00 96.69 94 LEU A C 1
ATOM 755 O O . LEU A 1 94 ? 10.252 0.266 -14.540 1.00 96.69 94 LEU A O 1
ATOM 759 N N . LEU A 1 95 ? 11.855 1.751 -15.057 1.00 96.69 95 LEU A N 1
ATOM 760 C CA . LEU A 1 95 ? 12.264 1.999 -13.673 1.00 96.69 95 LEU A CA 1
ATOM 761 C C . LEU A 1 95 ? 11.168 2.706 -12.860 1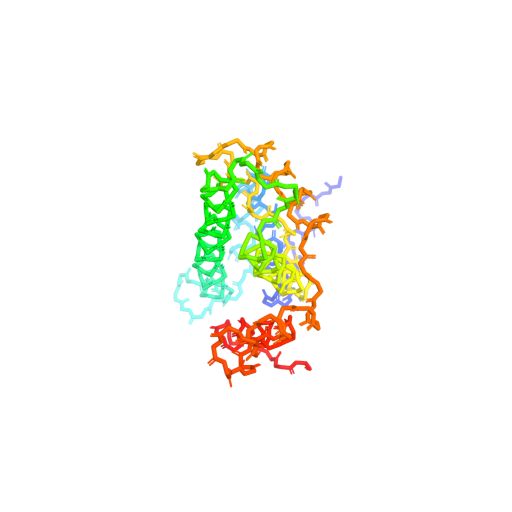.00 96.69 95 LEU A C 1
ATOM 763 O O . LEU A 1 95 ? 10.897 2.303 -11.730 1.00 96.69 95 LEU A O 1
ATOM 767 N N . ALA A 1 96 ? 10.519 3.739 -13.405 1.00 97.38 96 ALA A N 1
ATOM 768 C CA . ALA A 1 96 ? 9.408 4.411 -12.725 1.00 97.38 96 ALA A CA 1
ATOM 769 C C . ALA A 1 96 ? 8.234 3.448 -12.464 1.00 97.38 96 ALA A C 1
ATOM 771 O O . ALA A 1 96 ? 7.639 3.470 -11.385 1.00 97.38 96 ALA A O 1
ATOM 772 N N . ALA A 1 97 ? 7.945 2.559 -13.419 1.00 98.06 97 ALA A N 1
ATOM 773 C CA . ALA A 1 97 ? 6.965 1.492 -13.257 1.00 98.06 97 ALA A CA 1
ATOM 774 C C . ALA A 1 97 ? 7.355 0.520 -12.128 1.00 98.06 97 ALA A C 1
ATOM 776 O O . ALA A 1 97 ? 6.520 0.219 -11.277 1.00 98.06 97 ALA A O 1
ATOM 777 N N . TYR A 1 98 ? 8.624 0.107 -12.040 1.00 97.88 98 TYR A N 1
ATOM 778 C CA . TYR A 1 98 ? 9.115 -0.707 -10.920 1.00 97.88 98 TYR A CA 1
ATOM 779 C C . TYR A 1 98 ? 8.921 -0.020 -9.561 1.00 97.88 98 TYR A C 1
ATOM 781 O O . TYR A 1 98 ? 8.380 -0.629 -8.637 1.00 97.88 98 TYR A O 1
ATOM 789 N N . LEU A 1 99 ? 9.305 1.255 -9.436 1.00 97.31 99 LEU A N 1
ATOM 790 C CA . LEU A 1 99 ? 9.154 2.006 -8.183 1.00 97.31 99 LEU A CA 1
ATOM 791 C C . LEU A 1 99 ? 7.681 2.126 -7.762 1.00 97.31 99 LEU A C 1
ATOM 793 O O . LEU A 1 99 ? 7.360 1.982 -6.583 1.00 97.31 99 LEU A O 1
ATOM 797 N N . TYR A 1 100 ? 6.778 2.316 -8.727 1.00 96.50 100 TYR A N 1
ATOM 798 C CA . TYR A 1 100 ? 5.337 2.283 -8.487 1.00 96.50 100 TYR A CA 1
ATOM 799 C C . TYR A 1 100 ? 4.865 0.935 -7.936 1.00 96.50 100 TYR A C 1
ATOM 801 O O . TYR A 1 100 ? 4.133 0.902 -6.941 1.00 96.50 100 TYR A O 1
ATOM 809 N N . VAL A 1 101 ? 5.258 -0.171 -8.575 1.00 96.62 101 VAL A N 1
ATOM 810 C CA . VAL A 1 101 ? 4.845 -1.520 -8.163 1.00 96.62 101 VAL A CA 1
ATOM 811 C C . VAL A 1 101 ? 5.360 -1.823 -6.762 1.00 96.62 101 VAL A C 1
ATOM 813 O O . VAL A 1 101 ? 4.583 -2.257 -5.915 1.00 96.62 101 VAL A O 1
ATOM 816 N N . ARG A 1 102 ? 6.629 -1.503 -6.488 1.00 96.38 102 ARG A N 1
ATOM 817 C CA . ARG A 1 102 ? 7.261 -1.697 -5.181 1.00 96.38 102 ARG A CA 1
ATOM 818 C C . ARG A 1 102 ? 6.522 -0.948 -4.066 1.00 96.38 102 ARG A C 1
ATOM 820 O O . ARG A 1 102 ? 6.123 -1.583 -3.095 1.00 96.38 102 ARG A O 1
ATOM 827 N N . ALA A 1 103 ? 6.243 0.345 -4.252 1.00 94.75 103 ALA A N 1
ATOM 828 C CA . ALA A 1 103 ? 5.498 1.160 -3.284 1.00 94.75 103 ALA A CA 1
ATOM 829 C C . ALA A 1 103 ? 4.038 0.697 -3.097 1.00 94.75 103 ALA A C 1
ATOM 831 O O . ALA A 1 103 ? 3.443 0.810 -2.022 1.00 94.75 103 ALA A O 1
ATOM 832 N N . THR A 1 104 ? 3.426 0.166 -4.159 1.00 93.44 104 THR A N 1
ATOM 833 C CA . THR A 1 104 ? 2.065 -0.382 -4.096 1.00 93.44 104 THR A CA 1
ATOM 834 C C . THR A 1 104 ? 2.035 -1.689 -3.307 1.00 93.44 104 THR A C 1
ATOM 836 O O . THR A 1 104 ? 1.180 -1.870 -2.437 1.00 93.44 104 THR A O 1
ATOM 839 N N . ASP A 1 105 ? 2.970 -2.594 -3.589 1.00 95.06 105 ASP A N 1
ATOM 840 C CA . ASP A 1 105 ? 2.995 -3.930 -3.003 1.00 95.06 105 ASP A CA 1
ATOM 841 C C . ASP A 1 105 ? 3.502 -3.921 -1.557 1.00 95.06 105 ASP A C 1
ATOM 843 O O . ASP A 1 105 ? 2.953 -4.658 -0.736 1.00 95.06 105 ASP A O 1
ATOM 847 N N . SER A 1 106 ? 4.458 -3.051 -1.212 1.00 95.19 106 SER A N 1
ATOM 848 C CA . SER A 1 106 ? 4.943 -2.887 0.167 1.00 95.19 106 SER A CA 1
ATOM 849 C C . SER A 1 106 ? 3.807 -2.451 1.092 1.00 95.19 106 SER A C 1
ATOM 851 O O . SER A 1 106 ? 3.571 -3.039 2.149 1.00 95.19 106 SER A O 1
ATOM 853 N N . TRP A 1 107 ? 3.020 -1.470 0.647 1.00 93.06 107 TRP A N 1
ATOM 854 C CA . TRP A 1 107 ? 1.863 -0.994 1.388 1.00 93.06 107 TRP A CA 1
ATOM 855 C C . TRP A 1 107 ? 0.749 -2.039 1.486 1.00 93.06 107 TRP A C 1
ATOM 857 O O . TRP A 1 107 ? 0.123 -2.167 2.541 1.00 93.06 107 TRP A O 1
ATOM 867 N N . ARG A 1 108 ? 0.509 -2.808 0.416 1.00 92.44 108 ARG A N 1
ATOM 868 C CA . ARG A 1 108 ? -0.467 -3.907 0.437 1.00 92.44 108 ARG A CA 1
ATOM 869 C C . ARG A 1 108 ? -0.098 -4.952 1.487 1.00 92.44 108 ARG A C 1
ATOM 871 O O . ARG A 1 108 ? -0.965 -5.327 2.266 1.00 92.44 108 ARG A O 1
ATOM 878 N N . ILE A 1 109 ? 1.173 -5.352 1.560 1.00 94.38 109 ILE A N 1
ATOM 879 C CA . ILE A 1 109 ? 1.652 -6.304 2.574 1.00 94.38 109 ILE A CA 1
ATOM 880 C C . ILE A 1 109 ? 1.344 -5.782 3.981 1.00 94.38 109 ILE A C 1
ATOM 882 O O . ILE A 1 109 ? 0.747 -6.496 4.781 1.00 94.38 109 ILE A O 1
ATOM 886 N N . VAL A 1 110 ? 1.676 -4.521 4.278 1.00 93.31 110 VAL A N 1
ATOM 887 C CA . VAL A 1 110 ? 1.382 -3.923 5.593 1.00 93.31 110 VAL A CA 1
ATOM 888 C C . VAL A 1 110 ? -0.126 -3.850 5.865 1.00 93.31 110 VAL A C 1
ATOM 890 O O . VAL A 1 110 ? -0.558 -4.102 6.989 1.00 93.31 110 VAL A O 1
ATOM 893 N N . CYS A 1 111 ? -0.950 -3.555 4.855 1.00 91.94 111 CYS A N 1
ATOM 894 C CA . CYS A 1 111 ? -2.408 -3.582 5.003 1.00 91.94 111 CYS A CA 1
ATOM 895 C C . CYS A 1 111 ? -2.921 -4.973 5.373 1.00 91.94 111 CYS A C 1
ATOM 897 O O . CYS A 1 111 ? -3.706 -5.089 6.316 1.00 91.94 111 CYS A O 1
ATOM 899 N N . ASP A 1 112 ? -2.461 -6.004 4.667 1.00 92.12 112 ASP A N 1
ATOM 900 C CA . ASP A 1 112 ? -2.861 -7.389 4.906 1.00 92.12 112 ASP A CA 1
ATOM 901 C C . ASP A 1 112 ? -2.453 -7.838 6.319 1.00 92.12 112 ASP A C 1
ATOM 903 O O . ASP A 1 112 ? -3.243 -8.456 7.033 1.00 92.12 112 ASP A O 1
ATOM 907 N N . GLU A 1 113 ? -1.257 -7.452 6.779 1.00 92.75 113 GLU A N 1
ATOM 908 C CA . GLU A 1 113 ? -0.778 -7.730 8.140 1.00 92.75 113 GLU A CA 1
ATOM 909 C C . GLU A 1 113 ? -1.637 -7.100 9.235 1.00 92.75 113 GLU A C 1
ATOM 911 O O . GLU A 1 113 ? -1.792 -7.680 10.311 1.00 92.75 113 GLU A O 1
ATOM 916 N N . LEU A 1 114 ? -2.170 -5.911 8.967 1.00 90.75 114 LEU A N 1
ATOM 917 C CA . LEU A 1 114 ? -3.007 -5.148 9.886 1.00 90.75 114 LEU A CA 1
ATOM 918 C C . LEU A 1 114 ? -4.504 -5.473 9.737 1.00 90.75 114 LEU A C 1
ATOM 920 O O . LEU A 1 114 ? -5.329 -4.896 10.448 1.00 90.75 114 LEU A O 1
ATOM 924 N N . GLY A 1 115 ? -4.875 -6.360 8.806 1.00 91.19 115 GLY A N 1
ATOM 925 C CA . GLY A 1 115 ? -6.270 -6.652 8.470 1.00 91.19 115 GLY A CA 1
ATOM 926 C C . GLY A 1 115 ? -7.023 -5.443 7.905 1.00 91.19 115 GLY A C 1
ATOM 927 O O . GLY A 1 115 ? -8.253 -5.374 7.994 1.00 91.19 115 GLY A O 1
ATOM 928 N N . LEU A 1 116 ? -6.305 -4.454 7.374 1.00 89.69 116 LEU A N 1
ATOM 929 C CA . LEU A 1 116 ? -6.900 -3.271 6.764 1.00 89.69 116 LEU A CA 1
ATOM 930 C C . LEU A 1 116 ? -7.507 -3.625 5.418 1.00 89.69 116 LEU A C 1
ATOM 932 O O . LEU A 1 116 ? -7.144 -4.613 4.781 1.00 89.69 116 LEU A O 1
ATOM 936 N N . ARG A 1 117 ? -8.404 -2.769 4.936 1.00 84.19 117 ARG A N 1
ATOM 937 C CA . ARG A 1 117 ? -8.846 -2.891 3.553 1.00 84.19 117 ARG A CA 1
ATOM 938 C C . ARG A 1 117 ? -7.661 -2.704 2.600 1.00 84.19 117 ARG A C 1
ATOM 940 O O . ARG A 1 117 ? -6.913 -1.735 2.760 1.00 84.19 117 ARG A O 1
ATOM 947 N N . PRO A 1 118 ? -7.553 -3.549 1.560 1.00 68.06 118 PRO A N 1
ATOM 948 C CA . PRO A 1 118 ? -6.460 -3.491 0.594 1.00 68.06 118 PRO A CA 1
ATOM 949 C C . PRO A 1 118 ? -6.440 -2.193 -0.228 1.00 68.06 118 PRO A C 1
ATOM 951 O O . PRO A 1 118 ? -5.407 -1.846 -0.788 1.00 68.06 118 PRO A O 1
ATOM 954 N N . ASN A 1 119 ? -7.540 -1.428 -0.268 1.00 59.31 119 ASN A N 1
ATOM 955 C CA . ASN A 1 119 ? -7.599 -0.168 -1.003 1.00 59.31 119 ASN A CA 1
ATOM 956 C C . ASN A 1 119 ? -8.442 0.897 -0.294 1.00 59.31 119 ASN A C 1
ATOM 958 O O . ASN A 1 119 ? -9.620 1.095 -0.572 1.00 59.31 119 ASN A O 1
ATOM 962 N N . PHE A 1 120 ? -7.793 1.693 0.554 1.00 55.41 120 PHE A N 1
ATOM 963 C CA . PHE A 1 120 ? -8.274 3.051 0.842 1.00 55.41 120 PHE A CA 1
ATOM 964 C C . PHE A 1 120 ? -8.066 3.998 -0.360 1.00 55.41 120 PHE A C 1
ATOM 966 O O . PHE A 1 120 ? -8.664 5.071 -0.437 1.00 55.41 120 PHE A O 1
ATOM 973 N N . ASN A 1 121 ? -7.258 3.569 -1.340 1.00 60.62 121 ASN A N 1
ATOM 974 C CA . ASN A 1 121 ? -6.992 4.329 -2.551 1.00 60.62 121 ASN A CA 1
ATOM 975 C C . ASN A 1 121 ? -8.262 4.561 -3.353 1.00 60.62 121 ASN A C 1
ATOM 977 O O . ASN A 1 121 ? -8.416 5.664 -3.827 1.00 60.62 121 ASN A O 1
ATOM 981 N N . GLU A 1 122 ? -9.197 3.620 -3.476 1.00 61.62 122 GLU A N 1
ATOM 982 C CA . GLU A 1 122 ? -10.397 3.819 -4.305 1.00 61.62 122 GLU A CA 1
ATOM 983 C C . GLU A 1 122 ? -11.301 4.949 -3.793 1.00 61.62 122 GLU A C 1
ATOM 985 O O . GLU A 1 122 ? -11.823 5.726 -4.583 1.00 61.62 122 GLU A O 1
ATOM 990 N N . GLN A 1 123 ? -11.439 5.109 -2.474 1.00 63.22 123 GLN A N 1
ATOM 991 C CA . GLN A 1 123 ? -12.230 6.195 -1.881 1.00 63.22 123 GLN A CA 1
ATOM 992 C C . GLN A 1 123 ? -11.576 7.569 -2.091 1.00 63.22 123 GLN A C 1
ATOM 994 O O . GLN A 1 123 ? -12.246 8.514 -2.519 1.00 63.22 123 GLN A O 1
ATOM 999 N N . ILE A 1 124 ? -10.264 7.681 -1.841 1.00 64.69 124 ILE A N 1
ATOM 1000 C CA . ILE A 1 124 ? -9.524 8.924 -2.111 1.00 64.69 124 ILE A CA 1
ATOM 1001 C C . ILE A 1 124 ? -9.468 9.183 -3.619 1.00 64.69 124 ILE A C 1
ATOM 1003 O O . ILE A 1 124 ? -9.673 10.305 -4.068 1.00 64.69 124 ILE A O 1
ATOM 1007 N N . SER A 1 125 ? -9.236 8.143 -4.411 1.00 63.84 125 SER A N 1
ATOM 1008 C CA . SER A 1 125 ? -9.141 8.224 -5.864 1.00 63.84 125 SER A CA 1
ATOM 1009 C C . SER A 1 125 ? -10.467 8.621 -6.461 1.00 63.84 125 SER A C 1
ATOM 1011 O O . SER A 1 125 ? -10.429 9.461 -7.324 1.00 63.84 125 SER A O 1
ATOM 1013 N N . ASN A 1 126 ? -11.615 8.139 -5.977 1.00 66.38 126 ASN A N 1
ATOM 1014 C CA . ASN A 1 126 ? -12.930 8.631 -6.403 1.00 66.38 126 ASN A CA 1
ATOM 1015 C C . ASN A 1 126 ? -13.130 10.122 -6.094 1.00 66.38 126 ASN A C 1
ATOM 1017 O O . ASN A 1 126 ? -13.868 10.801 -6.801 1.00 66.38 126 ASN A O 1
ATOM 1021 N N . SER A 1 127 ? -12.497 10.625 -5.031 1.00 68.75 127 SER A N 1
ATOM 1022 C CA . SER A 1 127 ? -12.591 12.033 -4.627 1.00 68.75 127 SER A CA 1
ATOM 1023 C C . SER A 1 127 ? -11.613 12.947 -5.376 1.00 68.75 127 SER A C 1
ATOM 1025 O O . SER A 1 127 ? -11.905 14.125 -5.555 1.00 68.75 127 SER A O 1
ATOM 1027 N N . LEU A 1 128 ? -10.446 12.433 -5.784 1.00 69.19 128 LEU A N 1
ATOM 1028 C CA . LEU A 1 128 ? -9.367 13.220 -6.398 1.00 69.19 128 LEU A CA 1
ATOM 1029 C C . LEU A 1 128 ? -9.216 12.989 -7.913 1.00 69.19 128 LEU A C 1
ATOM 1031 O O . LEU A 1 128 ? -8.822 13.900 -8.635 1.00 69.19 128 LEU A O 1
ATOM 1035 N N . PHE A 1 129 ? -9.508 11.782 -8.395 1.00 68.31 129 PHE A N 1
ATOM 1036 C CA . PHE A 1 129 ? -9.270 11.294 -9.757 1.00 68.31 129 PHE A CA 1
ATOM 1037 C C . PHE A 1 129 ? -10.413 10.357 -10.212 1.00 68.31 129 PHE A C 1
ATOM 1039 O O . PHE A 1 129 ? -11.466 10.262 -9.593 1.00 68.31 129 PHE A O 1
ATOM 1046 N N . SER A 1 130 ? -10.244 9.650 -11.328 1.00 76.19 130 SER A N 1
ATOM 1047 C CA . SER A 1 130 ? -11.109 8.510 -11.654 1.00 76.19 130 SER A CA 1
ATOM 1048 C C . SER A 1 130 ? -10.440 7.234 -11.147 1.00 76.19 130 SER A C 1
ATOM 1050 O O . SER A 1 130 ? -9.289 6.982 -11.506 1.00 76.19 130 SER A O 1
ATOM 1052 N N . VAL A 1 131 ? -11.142 6.411 -10.356 1.00 74.94 131 VAL A N 1
ATOM 1053 C CA . VAL A 1 131 ? -10.647 5.081 -9.934 1.00 74.94 131 VAL A CA 1
ATOM 1054 C C . VAL A 1 131 ? -10.212 4.247 -11.135 1.00 74.94 131 VAL A C 1
ATOM 1056 O O . VAL A 1 131 ? -9.126 3.674 -11.122 1.00 74.94 131 VAL A O 1
ATOM 1059 N N . THR A 1 132 ? -10.981 4.302 -12.221 1.00 80.75 132 THR A N 1
ATOM 1060 C CA . THR A 1 132 ? -10.673 3.613 -13.476 1.00 80.75 132 THR A CA 1
ATOM 1061 C C . THR A 1 132 ? -9.315 4.020 -14.050 1.00 80.75 132 THR A C 1
ATOM 1063 O O . THR A 1 132 ? -8.603 3.182 -14.593 1.00 80.75 132 THR A O 1
ATOM 1066 N N . MET A 1 133 ? -8.907 5.288 -13.914 1.00 82.81 133 MET A N 1
ATOM 1067 C CA . MET A 1 133 ? -7.588 5.732 -14.382 1.00 82.81 133 MET A CA 1
ATOM 1068 C C . MET A 1 133 ? -6.464 5.030 -13.616 1.00 82.81 133 MET A C 1
ATOM 1070 O O . MET A 1 133 ? -5.509 4.556 -14.231 1.00 82.81 133 MET A O 1
ATOM 1074 N N . LEU A 1 134 ? -6.589 4.926 -12.292 1.00 83.69 134 LEU A N 1
ATOM 1075 C CA . LEU A 1 134 ? -5.571 4.281 -11.467 1.00 83.69 134 LEU A CA 1
ATOM 1076 C C . LE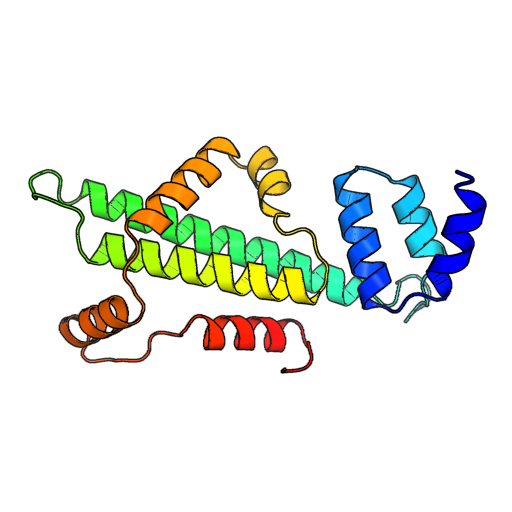U A 1 134 ? -5.543 2.768 -11.641 1.00 83.69 134 LEU A C 1
ATOM 1078 O O . LEU A 1 134 ? -4.455 2.209 -11.656 1.00 83.69 134 LEU A O 1
ATOM 1082 N N . GLU A 1 135 ? -6.689 2.119 -11.836 1.00 86.94 135 GLU A N 1
ATOM 1083 C CA . GLU A 1 135 ? -6.749 0.687 -12.158 1.00 86.94 135 GLU A CA 1
ATOM 1084 C C . GLU A 1 135 ? -6.059 0.381 -13.493 1.00 86.94 135 GLU A C 1
ATOM 1086 O O . GLU A 1 135 ? -5.243 -0.537 -13.586 1.00 86.94 135 GLU A O 1
ATOM 1091 N N . VAL A 1 136 ? -6.338 1.185 -14.525 1.00 89.69 136 VAL A N 1
ATOM 1092 C CA . VAL A 1 136 ? -5.695 1.044 -15.839 1.00 89.69 136 VAL A CA 1
ATOM 1093 C C . VAL A 1 136 ? -4.187 1.273 -15.732 1.00 89.69 136 VAL A C 1
ATOM 1095 O O . VAL A 1 136 ? -3.410 0.523 -16.326 1.00 89.69 136 VAL A O 1
ATOM 1098 N N . LYS A 1 137 ? -3.754 2.282 -14.966 1.00 91.12 137 LYS A N 1
ATOM 1099 C CA . LYS A 1 137 ? -2.327 2.555 -14.751 1.00 91.12 137 LYS A CA 1
ATOM 1100 C C . LYS A 1 137 ? -1.644 1.472 -13.920 1.00 91.12 137 LYS A C 1
ATOM 1102 O O . LYS A 1 137 ? -0.547 1.083 -14.295 1.00 91.12 137 LYS A O 1
ATOM 1107 N N . ASP A 1 138 ? -2.265 0.960 -12.859 1.00 92.56 138 ASP A N 1
ATOM 1108 C CA . ASP A 1 138 ? -1.705 -0.135 -12.053 1.00 92.56 138 ASP A CA 1
ATOM 1109 C C . ASP A 1 138 ? -1.446 -1.365 -12.926 1.00 92.56 138 ASP A C 1
ATOM 1111 O O . ASP A 1 138 ? -0.329 -1.882 -12.944 1.00 92.56 138 ASP A O 1
ATOM 1115 N N . LYS A 1 139 ? -2.439 -1.762 -13.733 1.00 94.44 139 LYS A N 1
ATOM 1116 C CA . LYS A 1 139 ? -2.303 -2.884 -14.664 1.00 94.44 139 LYS A CA 1
ATOM 1117 C C . LYS A 1 139 ? -1.155 -2.669 -15.652 1.00 94.44 139 LYS A C 1
ATOM 1119 O O . LYS A 1 139 ? -0.284 -3.526 -15.762 1.00 94.44 139 LYS A O 1
ATOM 1124 N N . LEU A 1 140 ? -1.130 -1.518 -16.329 1.00 95.69 140 LEU A N 1
ATOM 1125 C CA . LEU A 1 140 ? -0.087 -1.193 -17.304 1.00 95.69 140 LEU A CA 1
ATOM 1126 C C . LEU A 1 140 ? 1.309 -1.203 -16.669 1.00 95.69 140 LEU A C 1
ATOM 1128 O O . LEU A 1 140 ? 2.221 -1.821 -17.205 1.00 95.69 140 LEU A O 1
ATOM 1132 N N . LEU A 1 141 ? 1.485 -0.515 -15.537 1.00 96.69 141 LEU A N 1
ATOM 1133 C CA . LEU A 1 141 ? 2.790 -0.396 -14.887 1.00 96.69 141 LEU A CA 1
ATOM 1134 C C . LEU A 1 141 ? 3.294 -1.752 -14.394 1.00 96.69 141 LEU A C 1
ATOM 1136 O O . LEU A 1 141 ? 4.480 -2.022 -14.520 1.00 96.69 141 LEU A O 1
ATOM 1140 N N . ARG A 1 142 ? 2.415 -2.632 -13.903 1.00 97.19 142 ARG A N 1
ATOM 1141 C CA . ARG A 1 142 ? 2.791 -4.007 -13.534 1.00 97.19 142 ARG A CA 1
ATOM 1142 C C . ARG A 1 142 ? 3.240 -4.848 -14.725 1.00 97.19 142 ARG A C 1
ATOM 1144 O O . ARG A 1 142 ? 4.144 -5.657 -14.564 1.00 97.19 142 ARG A O 1
ATOM 1151 N N . GLU A 1 143 ? 2.624 -4.671 -15.891 1.00 97.62 143 GLU A N 1
ATOM 1152 C CA . GLU A 1 143 ? 2.975 -5.418 -17.108 1.00 97.62 143 GLU A CA 1
ATOM 1153 C C . GLU A 1 143 ? 4.348 -5.025 -17.669 1.00 97.62 143 GLU A C 1
ATOM 1155 O O . GLU A 1 143 ? 5.020 -5.861 -18.269 1.00 97.62 143 GLU A O 1
ATOM 1160 N N . VAL A 1 144 ? 4.767 -3.770 -17.475 1.00 97.38 144 VAL A N 1
ATOM 1161 C CA . VAL A 1 144 ? 6.003 -3.225 -18.066 1.00 97.38 144 VAL A CA 1
ATOM 1162 C C . VAL A 1 144 ? 7.111 -2.958 -17.049 1.00 97.38 144 VAL A C 1
ATOM 1164 O O . VAL A 1 144 ? 8.211 -2.588 -17.439 1.00 97.38 144 VAL A O 1
ATOM 1167 N N . ALA A 1 145 ? 6.849 -3.078 -15.749 1.00 97.75 145 ALA A N 1
ATOM 1168 C CA . ALA A 1 145 ? 7.846 -2.798 -14.723 1.00 97.75 145 ALA A CA 1
ATOM 1169 C C . ALA A 1 145 ? 9.095 -3.667 -14.895 1.00 97.75 145 ALA A C 1
ATOM 1171 O O . ALA A 1 145 ? 9.004 -4.863 -15.171 1.00 97.75 145 ALA A O 1
ATOM 1172 N N . PHE A 1 146 ? 10.260 -3.070 -14.634 1.00 97.62 146 PHE A N 1
ATOM 1173 C CA . PHE A 1 146 ? 11.460 -3.862 -14.400 1.00 97.62 146 PHE A CA 1
ATOM 1174 C C . PHE A 1 146 ? 11.242 -4.868 -13.269 1.00 97.62 146 PHE A C 1
ATOM 1176 O O . PHE A 1 146 ? 10.548 -4.603 -12.288 1.00 97.62 146 PHE A O 1
ATOM 1183 N N . THR A 1 147 ? 11.921 -6.002 -13.367 1.00 96.75 147 THR A N 1
ATOM 1184 C CA . THR A 1 147 ? 12.244 -6.834 -12.210 1.00 96.75 147 THR A CA 1
ATOM 1185 C C . THR A 1 147 ? 13.244 -6.112 -11.304 1.00 96.75 147 THR A C 1
ATOM 1187 O O . THR A 1 147 ? 13.974 -5.213 -11.728 1.00 96.75 147 THR A O 1
ATOM 1190 N N . GLU A 1 148 ? 13.349 -6.536 -10.044 1.00 95.56 148 GLU A N 1
ATOM 1191 C CA . GLU A 1 148 ? 14.336 -5.964 -9.120 1.00 95.56 148 GLU A CA 1
ATOM 1192 C C . GLU A 1 148 ? 15.776 -6.076 -9.661 1.00 95.56 148 GLU A C 1
ATOM 1194 O O . GLU A 1 148 ? 16.563 -5.133 -9.542 1.00 95.56 148 GLU A O 1
ATOM 1199 N N . SER A 1 149 ? 16.125 -7.204 -10.293 1.00 95.12 149 SER A N 1
ATOM 1200 C CA . SER A 1 149 ? 17.435 -7.406 -10.926 1.00 95.12 149 SER A CA 1
ATOM 1201 C C . SER A 1 149 ? 17.694 -6.421 -12.064 1.00 95.12 149 SER A C 1
ATOM 1203 O O . SER A 1 149 ? 18.769 -5.825 -12.118 1.00 95.12 149 SER A O 1
ATOM 1205 N N . GLU A 1 150 ? 16.708 -6.198 -12.935 1.00 96.19 150 GLU A N 1
ATOM 1206 C CA . GLU A 1 150 ? 16.831 -5.260 -14.056 1.00 96.19 150 GLU A CA 1
ATOM 1207 C C . GLU A 1 150 ? 16.964 -3.818 -13.562 1.00 96.19 150 GLU A C 1
ATOM 1209 O O . GLU A 1 150 ? 17.827 -3.083 -14.043 1.00 96.19 150 GLU A O 1
ATOM 1214 N N . ALA A 1 151 ? 16.191 -3.430 -12.542 1.00 95.62 151 ALA A N 1
ATOM 1215 C CA . ALA A 1 151 ? 16.293 -2.110 -11.927 1.00 95.62 151 ALA A CA 1
ATOM 1216 C C . ALA A 1 151 ? 17.682 -1.874 -11.304 1.00 95.62 151 ALA A C 1
ATOM 1218 O O . ALA A 1 151 ? 18.284 -0.813 -11.500 1.00 95.62 151 ALA A O 1
ATOM 1219 N N . LYS A 1 152 ? 18.229 -2.876 -10.598 1.00 94.75 152 LYS A N 1
ATOM 1220 C CA . LYS A 1 152 ? 19.592 -2.840 -10.038 1.00 94.75 152 LYS A CA 1
ATOM 1221 C C . LYS A 1 152 ? 20.651 -2.699 -11.127 1.00 94.75 152 LYS A C 1
ATOM 1223 O O . LYS A 1 152 ? 21.563 -1.880 -10.994 1.00 94.75 152 LYS A O 1
ATOM 1228 N N . ASP A 1 153 ? 20.543 -3.475 -12.199 1.00 94.88 153 ASP A N 1
ATOM 1229 C CA . ASP A 1 153 ? 21.506 -3.440 -13.297 1.00 94.88 153 ASP A CA 1
ATOM 1230 C C . ASP A 1 153 ? 21.444 -2.125 -14.079 1.00 94.88 153 ASP A C 1
ATOM 1232 O O . ASP A 1 153 ? 22.491 -1.568 -14.423 1.00 94.88 153 ASP A O 1
ATOM 1236 N N . TYR A 1 154 ? 20.245 -1.588 -14.310 1.00 94.56 154 TYR A N 1
ATOM 1237 C CA . TYR A 1 154 ? 20.055 -0.277 -14.923 1.00 94.56 154 TYR A CA 1
ATOM 1238 C C . TYR A 1 154 ? 20.704 0.835 -14.086 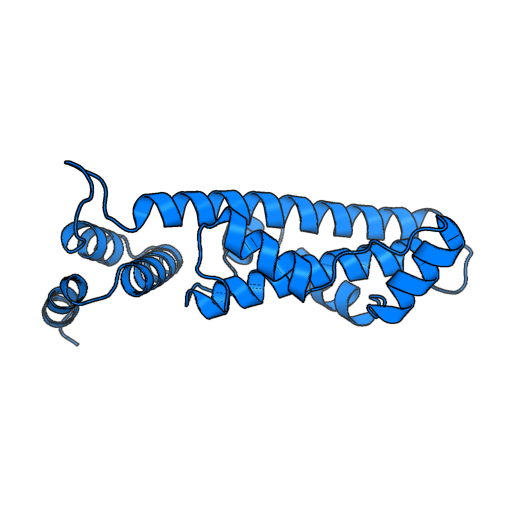1.00 94.56 154 TYR A C 1
ATOM 1240 O O . TYR A 1 154 ? 21.522 1.601 -14.601 1.00 94.56 154 TYR A O 1
ATOM 1248 N N . LEU A 1 155 ? 20.429 0.891 -12.779 1.00 93.31 155 LEU A N 1
ATOM 1249 C CA . LEU A 1 155 ? 21.006 1.911 -11.894 1.00 93.31 155 LEU A CA 1
ATOM 1250 C C . LEU A 1 155 ? 22.524 1.789 -11.750 1.00 93.31 155 LEU A C 1
ATOM 1252 O O . LEU A 1 155 ? 23.222 2.807 -11.737 1.00 93.31 155 LEU A O 1
ATOM 1256 N N . ARG A 1 156 ? 23.054 0.560 -11.719 1.00 93.50 156 ARG A N 1
ATOM 1257 C CA . ARG A 1 156 ? 24.503 0.334 -11.717 1.00 93.50 156 ARG A CA 1
ATOM 1258 C C . ARG A 1 156 ? 25.149 0.929 -12.969 1.00 93.50 156 ARG A C 1
ATOM 1260 O O . ARG A 1 156 ? 26.197 1.559 -12.855 1.00 93.50 156 ARG A O 1
ATOM 1267 N N . LYS A 1 157 ? 24.528 0.759 -14.142 1.00 93.44 157 LYS A N 1
ATOM 1268 C CA . LYS A 1 157 ? 25.024 1.310 -15.414 1.00 93.44 157 LYS A CA 1
ATOM 1269 C C . LYS A 1 157 ? 24.941 2.838 -15.467 1.00 93.44 157 LYS A C 1
ATOM 1271 O O . LYS A 1 157 ? 25.884 3.462 -15.935 1.00 93.44 157 LYS A O 1
ATOM 1276 N N . GLN A 1 158 ? 23.839 3.430 -15.000 1.00 91.94 158 GLN A N 1
ATOM 1277 C CA . GLN A 1 158 ? 23.601 4.874 -15.129 1.00 91.94 158 GLN A CA 1
ATOM 1278 C C . GLN A 1 158 ? 24.294 5.714 -14.052 1.00 91.94 158 GLN A C 1
ATOM 1280 O O . GLN A 1 158 ? 24.787 6.803 -14.335 1.00 91.94 158 GLN A O 1
ATOM 1285 N N . CYS A 1 159 ? 24.319 5.233 -12.808 1.00 88.94 159 CYS A N 1
ATOM 1286 C CA . CYS A 1 159 ? 24.720 6.037 -11.651 1.00 88.94 159 CYS A CA 1
ATOM 1287 C C . CYS A 1 159 ? 25.880 5.430 -10.850 1.00 88.94 159 CYS A C 1
ATOM 1289 O O . CYS A 1 159 ? 26.309 6.026 -9.865 1.00 88.94 159 CYS A O 1
ATOM 1291 N N . GLY A 1 160 ? 26.367 4.236 -11.209 1.00 85.12 160 GLY A N 1
ATOM 1292 C CA . GLY A 1 160 ? 27.441 3.546 -10.482 1.00 85.12 160 GLY A CA 1
ATOM 1293 C C . GLY A 1 160 ? 27.065 3.063 -9.071 1.00 85.12 160 GLY A C 1
ATOM 1294 O O . GLY A 1 160 ? 27.914 2.508 -8.377 1.00 85.12 160 GLY A O 1
ATOM 1295 N N . SER A 1 161 ? 25.811 3.246 -8.642 1.00 73.94 161 SER A N 1
ATOM 1296 C CA . SER A 1 161 ? 25.295 2.857 -7.322 1.00 73.94 161 SER A CA 1
ATOM 1297 C C . SER A 1 161 ? 24.312 1.689 -7.429 1.00 73.94 161 SER A C 1
ATOM 1299 O O . SER A 1 161 ? 23.580 1.572 -8.408 1.00 73.94 161 SER A O 1
ATOM 1301 N N . ILE A 1 162 ? 24.292 0.829 -6.403 1.00 72.38 162 ILE A N 1
ATOM 1302 C CA . ILE A 1 162 ? 23.422 -0.362 -6.299 1.00 72.38 162 ILE A CA 1
ATOM 1303 C C . ILE A 1 162 ? 22.287 -0.132 -5.285 1.00 72.38 162 ILE A C 1
ATOM 1305 O O . ILE A 1 162 ? 21.458 -1.011 -5.069 1.00 72.38 162 ILE A O 1
ATOM 1309 N N . ASN A 1 163 ? 22.223 1.042 -4.649 1.00 78.62 163 ASN A N 1
ATOM 1310 C CA . ASN A 1 163 ? 21.338 1.238 -3.506 1.00 78.62 163 ASN A CA 1
ATOM 1311 C C . ASN A 1 163 ? 19.904 1.584 -3.942 1.00 78.62 163 ASN A C 1
A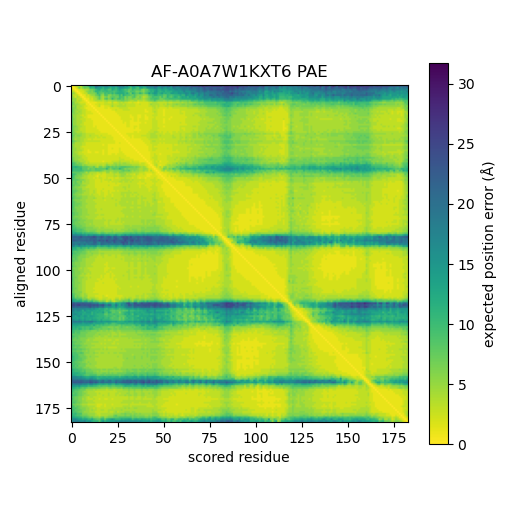TOM 1313 O O . ASN A 1 163 ? 19.459 2.724 -3.839 1.00 78.62 163 ASN A O 1
ATOM 1317 N N . ILE A 1 164 ? 19.200 0.586 -4.473 1.00 88.69 164 ILE A N 1
ATOM 1318 C CA . ILE A 1 164 ? 17.752 0.607 -4.655 1.00 88.69 164 ILE A CA 1
ATOM 1319 C C . ILE A 1 164 ? 17.125 -0.253 -3.564 1.00 88.69 164 ILE A C 1
ATOM 1321 O O . ILE A 1 164 ? 17.510 -1.408 -3.391 1.00 88.69 164 ILE A O 1
ATOM 1325 N N . GLN A 1 165 ? 16.171 0.318 -2.831 1.00 91.56 165 GLN A N 1
ATOM 1326 C CA . GLN A 1 165 ? 15.409 -0.433 -1.837 1.00 91.56 165 GLN A CA 1
ATOM 1327 C C . GLN A 1 165 ? 14.665 -1.589 -2.513 1.00 91.56 165 GLN A C 1
ATOM 1329 O O . GLN A 1 165 ? 14.085 -1.419 -3.598 1.00 91.56 165 GLN A O 1
ATOM 1334 N N . THR A 1 166 ? 14.683 -2.752 -1.875 1.00 94.12 166 THR A N 1
ATOM 1335 C CA . THR A 1 166 ? 13.838 -3.884 -2.260 1.00 94.12 166 THR A CA 1
ATOM 1336 C C . THR A 1 166 ? 12.409 -3.677 -1.755 1.00 94.12 166 THR A C 1
ATOM 1338 O O . THR A 1 166 ? 12.117 -2.752 -0.990 1.00 94.12 166 THR A O 1
ATOM 1341 N N . LEU A 1 167 ? 11.496 -4.551 -2.180 1.00 95.94 167 LEU A N 1
ATOM 1342 C CA . LEU A 1 167 ? 10.145 -4.616 -1.616 1.00 95.94 167 LEU A CA 1
ATOM 1343 C C . LEU A 1 167 ? 10.176 -4.839 -0.093 1.00 95.94 167 LEU A C 1
ATOM 1345 O O . LEU A 1 167 ? 9.378 -4.260 0.644 1.00 95.94 167 LEU A O 1
ATOM 1349 N N . GLU A 1 168 ? 11.101 -5.672 0.378 1.00 95.88 168 GLU A N 1
ATOM 1350 C CA . GLU A 1 168 ? 11.259 -6.025 1.791 1.00 95.88 168 GLU A CA 1
ATOM 1351 C C . GLU A 1 168 ? 11.793 -4.845 2.604 1.00 95.88 168 GLU A C 1
ATOM 1353 O O . GLU A 1 168 ? 11.269 -4.577 3.687 1.00 95.88 168 GLU A O 1
ATOM 1358 N N . ASP A 1 169 ? 12.770 -4.109 2.063 1.00 95.56 169 ASP A N 1
ATOM 1359 C CA . ASP A 1 169 ? 13.322 -2.904 2.687 1.00 95.56 169 ASP A CA 1
ATOM 1360 C C . ASP A 1 169 ? 12.238 -1.839 2.874 1.00 95.56 169 ASP A C 1
ATOM 1362 O O . ASP A 1 169 ? 12.079 -1.300 3.968 1.00 95.56 169 ASP A O 1
ATOM 1366 N N . GLU A 1 170 ? 11.452 -1.575 1.825 1.00 95.38 170 GLU A N 1
ATOM 1367 C CA . GLU A 1 170 ? 10.371 -0.592 1.891 1.00 95.38 170 GLU A CA 1
ATOM 1368 C C . GLU A 1 170 ? 9.281 -1.052 2.866 1.00 95.38 170 GLU A C 1
ATOM 1370 O O . GLU A 1 170 ? 8.861 -0.292 3.730 1.00 95.38 170 GLU A O 1
ATOM 1375 N N . THR A 1 171 ? 8.881 -2.327 2.827 1.00 96.19 171 THR A N 1
ATOM 1376 C CA . THR A 1 171 ? 7.909 -2.876 3.791 1.00 96.19 171 THR A CA 1
ATOM 1377 C C . THR A 1 171 ? 8.407 -2.727 5.233 1.00 96.19 171 THR A C 1
ATOM 1379 O O . THR A 1 171 ? 7.638 -2.372 6.128 1.00 96.19 171 THR A O 1
ATOM 1382 N N . LYS A 1 172 ? 9.698 -2.979 5.476 1.00 96.44 172 LYS A N 1
ATOM 1383 C CA . LYS A 1 172 ? 10.327 -2.810 6.787 1.00 96.44 172 LYS A CA 1
ATOM 1384 C C . LYS A 1 172 ? 10.294 -1.351 7.244 1.00 96.44 172 LYS A C 1
ATOM 1386 O O . LYS A 1 172 ? 9.885 -1.099 8.373 1.00 96.44 172 LYS A O 1
ATOM 1391 N N . GLU A 1 173 ? 10.657 -0.411 6.378 1.00 94.62 173 GLU A N 1
ATOM 1392 C CA . GLU A 1 173 ? 10.617 1.023 6.682 1.00 94.62 173 GLU A CA 1
ATOM 1393 C C . GLU A 1 173 ? 9.196 1.481 7.046 1.00 94.62 173 GLU A C 1
ATOM 1395 O O . GLU A 1 173 ? 9.002 2.180 8.039 1.00 94.62 173 GLU A O 1
ATOM 1400 N N . ILE A 1 174 ? 8.177 1.009 6.318 1.00 94.50 174 ILE A N 1
ATOM 1401 C CA . ILE A 1 174 ? 6.774 1.308 6.637 1.00 94.50 174 ILE A CA 1
ATOM 1402 C C . ILE A 1 174 ? 6.413 0.803 8.039 1.00 94.50 174 ILE A C 1
ATOM 1404 O O . ILE A 1 174 ? 5.772 1.523 8.808 1.00 94.50 174 ILE A O 1
ATOM 1408 N N . ARG A 1 175 ? 6.832 -0.419 8.403 1.00 95.00 175 ARG A N 1
ATOM 1409 C CA . ARG A 1 175 ? 6.601 -0.960 9.753 1.00 95.00 175 ARG A CA 1
ATOM 1410 C C . ARG A 1 175 ? 7.272 -0.103 10.822 1.00 95.00 175 ARG A C 1
ATOM 1412 O O . ARG A 1 175 ? 6.632 0.193 11.828 1.00 95.00 175 ARG A O 1
ATOM 1419 N N . GLU A 1 176 ? 8.513 0.324 10.596 1.00 94.56 176 GLU A N 1
ATOM 1420 C CA . GLU A 1 176 ? 9.256 1.185 11.524 1.00 94.56 176 GLU A CA 1
ATOM 1421 C C . GLU A 1 176 ? 8.560 2.538 11.721 1.00 94.56 176 GLU A C 1
ATOM 1423 O O . GLU A 1 176 ? 8.332 2.949 12.860 1.00 94.56 176 GLU A O 1
ATOM 1428 N N . VAL A 1 177 ? 8.134 3.187 10.632 1.00 92.56 177 VAL A N 1
ATOM 1429 C CA . VAL A 1 177 ? 7.394 4.461 10.673 1.00 92.56 177 VAL A CA 1
ATOM 1430 C C . VAL A 1 177 ? 6.074 4.325 11.435 1.00 92.56 177 VAL A C 1
ATOM 1432 O O . VAL A 1 177 ? 5.695 5.220 12.190 1.00 92.56 177 VAL A O 1
ATOM 1435 N N . LEU A 1 178 ? 5.370 3.204 11.265 1.00 92.31 178 LEU A N 1
ATOM 1436 C CA . LEU A 1 178 ? 4.106 2.936 11.954 1.00 92.31 178 LEU A CA 1
ATOM 1437 C C . LEU A 1 178 ? 4.281 2.390 13.382 1.00 92.31 178 LEU A C 1
ATOM 1439 O O . LEU A 1 178 ? 3.281 2.192 14.075 1.00 92.31 178 LEU A O 1
ATOM 1443 N N . GLY A 1 179 ? 5.515 2.150 13.838 1.00 91.75 179 GLY A N 1
ATOM 1444 C CA . GLY A 1 179 ? 5.795 1.561 15.150 1.00 91.75 179 GLY A CA 1
ATOM 1445 C C . GLY A 1 179 ? 5.301 0.116 15.289 1.00 91.75 179 GLY A C 1
ATOM 1446 O O . GLY A 1 179 ? 4.949 -0.316 16.387 1.00 91.75 179 GLY A O 1
ATOM 1447 N N . LEU A 1 180 ? 5.227 -0.622 14.180 1.00 88.81 180 LEU A N 1
ATOM 1448 C CA . LEU A 1 180 ? 4.791 -2.015 14.149 1.00 88.81 180 LEU A CA 1
ATOM 1449 C C . LEU A 1 180 ? 5.959 -2.954 14.482 1.00 88.81 180 LEU A C 1
ATOM 1451 O O . LEU A 1 180 ? 7.104 -2.664 14.127 1.00 88.81 180 LEU A O 1
ATOM 1455 N N . PRO A 1 181 ? 5.700 -4.102 15.134 1.00 82.69 181 PRO A N 1
ATOM 1456 C CA . PRO A 1 181 ? 6.742 -5.087 15.380 1.00 82.69 181 PRO A CA 1
ATOM 1457 C C . PRO A 1 181 ? 7.312 -5.605 14.054 1.00 82.69 181 PRO A C 1
ATOM 1459 O O . PRO A 1 181 ? 6.566 -5.957 13.137 1.00 82.69 181 PRO A O 1
ATOM 1462 N N . LEU A 1 182 ? 8.641 -5.670 13.971 1.00 77.69 182 LEU A N 1
ATOM 1463 C CA . LEU A 1 182 ? 9.333 -6.316 12.861 1.00 77.69 182 LEU A CA 1
ATOM 1464 C C . LEU A 1 182 ? 9.056 -7.824 12.922 1.00 77.69 182 LEU A C 1
ATOM 1466 O O . LEU A 1 182 ? 9.223 -8.437 13.979 1.00 77.69 182 LEU A O 1
ATOM 1470 N N . LYS A 1 183 ? 8.596 -8.390 11.806 1.00 69.81 183 LYS A N 1
ATOM 1471 C CA . LYS A 1 183 ? 8.414 -9.834 11.630 1.00 69.81 183 LYS A CA 1
ATOM 1472 C C . LYS A 1 183 ? 9.652 -10.461 11.011 1.00 69.81 183 LYS A C 1
ATOM 1474 O O . LYS A 1 183 ? 10.283 -9.775 10.176 1.00 69.81 183 LYS A O 1
#

Radius of gyration: 20.08 Å; Cα contacts (8 Å, |Δi|>4): 163; chains: 1; bounding box: 56×24×61 Å

Mean predicted aligned error: 5.72 Å

Sequence (183 aa):
MNLKSIQKNYSQLTMLERLSLADHAVARNDESEIRAIIAASPRVCYSQPDYLVLFENINSFRFCNLITRLSYIMQFSLFCLVDEDREGLPDCALLAAYLYVRATDSWRIVCDELGLRPNFNEQISNSLFSVTMLEVKDKLLREVAFTESEAKDYLRKQCGSINIQTLEDETKEIREVLGLPLK